Protein AF-A0A285RFL7-F1 (afdb_monomer_lite)

Secondary structure (DSSP, 8-state):
--HHHHHHHHHHHHHHHHHHHHHHHHHHHHHH--HHHHHHHHHHHHHHHHHHHHHHHHHHHHHHHHHHHHS--PEEE-SSEEEEEEEE--SSEEEEEEEE--STT-EEEEEEEEES-TTSEEEEEEEEE-SSEEEEEEEEEEEETTTEEEEEEEEEEEE-TT--EEEEEEEEE--TTTHHHHHHHHHHHHHHHH---TTTTTT----

Foldseek 3Di:
DDVLVVLLVVLVVQVVVLVVQLVVLVVVCVVPVDCVSVVVSVVSNPVSVVVSCVSNVVSVVVVVVVVVVPPFDKDWAFAFKDKDKDWAADPAAKDKDKFKFPPPCQKDWPDWDWDDDNRTIMTTTMIGGPAFDWIKMKMWMDHPPQLATAKIKIWTWGQDRSSIIIIGIDMDGADPVCNQVSLVVVLVCCCPVVVGDPVRSVSSDGD

pLDDT: mean 83.76, std 9.94, range [53.0, 93.62]

Radius of gyration: 28.67 Å; chains: 1; bounding box: 60×38×78 Å

Organism: NCBI:txid1123011

Sequence (207 aa):
MNPIGIIFTYSIFYFIPVLIITGILHFTWKFTKLKFFLWVKRIIFWPCFLIFLLGFGFSGFYIAKDIVTKIPYREHVSGDEITLSFKASMSGGQYYDYFISQDDLVLEEIEHFSFGLSLNEISGVKLRALKPGKAVVVLTYGCAGDGALSRVYIYDVNVDDSMDISYEKQLFDINWDDRKETVENIRQMLIDDYGCTPEEIEMIYTD

Structure (mmCIF, N/CA/C/O backbone):
data_AF-A0A285RFL7-F1
#
_entry.id   AF-A0A285RFL7-F1
#
loop_
_atom_site.group_PDB
_atom_site.id
_atom_site.type_symbol
_atom_site.label_atom_id
_atom_site.label_alt_id
_atom_site.label_comp_id
_atom_site.label_asym_id
_atom_site.label_entity_id
_atom_site.label_seq_id
_atom_site.pdbx_PDB_ins_code
_atom_site.Cartn_x
_atom_site.Cartn_y
_atom_site.Cartn_z
_atom_site.occupancy
_atom_site.B_iso_or_equiv
_atom_site.auth_seq_id
_atom_site.auth_comp_id
_atom_site.auth_asym_id
_atom_site.auth_atom_id
_atom_site.pdbx_PDB_model_num
ATOM 1 N N . MET A 1 1 ? 4.463 3.481 23.998 1.00 54.88 1 MET A N 1
ATOM 2 C CA . MET A 1 1 ? 3.114 3.124 24.498 1.00 54.88 1 MET A CA 1
ATOM 3 C C . MET A 1 1 ? 2.141 4.178 23.971 1.00 54.88 1 MET A C 1
ATOM 5 O O . MET A 1 1 ? 2.419 5.352 24.171 1.00 54.88 1 MET A O 1
ATOM 9 N N . ASN A 1 2 ? 1.107 3.803 23.205 1.00 73.44 2 ASN A N 1
ATOM 10 C CA . ASN A 1 2 ? 0.246 4.768 22.496 1.00 73.44 2 ASN A CA 1
ATOM 11 C C . ASN A 1 2 ? -0.548 5.632 23.508 1.00 73.44 2 ASN A C 1
ATOM 13 O O . ASN A 1 2 ? -1.336 5.066 24.273 1.00 73.44 2 ASN A O 1
ATOM 17 N N . PRO A 1 3 ? -0.371 6.970 23.532 1.00 79.00 3 PRO A N 1
ATOM 18 C CA . PRO A 1 3 ? -1.029 7.854 24.500 1.00 79.00 3 PRO A CA 1
ATOM 19 C C . PRO A 1 3 ? -2.563 7.777 24.442 1.00 79.00 3 PRO A C 1
ATOM 21 O O . PRO A 1 3 ? -3.225 7.920 25.468 1.00 79.00 3 PRO A O 1
ATOM 24 N N . ILE A 1 4 ? -3.139 7.460 23.280 1.00 81.06 4 ILE A N 1
ATOM 25 C CA . ILE A 1 4 ? -4.591 7.314 23.097 1.00 81.06 4 ILE A CA 1
ATOM 26 C C . ILE A 1 4 ? -5.100 6.026 23.758 1.00 81.06 4 ILE A C 1
ATOM 28 O O . ILE A 1 4 ? -6.119 6.044 24.448 1.00 81.06 4 ILE A O 1
ATOM 32 N N . GLY A 1 5 ? -4.358 4.922 23.624 1.00 78.19 5 GLY A N 1
ATOM 33 C CA . GLY A 1 5 ? -4.683 3.655 24.290 1.00 78.19 5 GLY A CA 1
ATOM 34 C C . GLY A 1 5 ? -4.598 3.749 25.817 1.00 78.19 5 GLY A C 1
ATOM 35 O O . GLY A 1 5 ? -5.385 3.130 26.534 1.00 78.19 5 GLY A O 1
ATOM 36 N N . ILE A 1 6 ? -3.694 4.589 26.326 1.00 84.00 6 ILE A N 1
ATOM 37 C CA . ILE A 1 6 ? -3.590 4.898 27.755 1.00 84.00 6 ILE A CA 1
ATOM 38 C C . ILE A 1 6 ? -4.851 5.635 28.239 1.00 84.00 6 ILE A C 1
ATOM 40 O O . ILE A 1 6 ? -5.466 5.212 29.217 1.00 84.00 6 ILE A O 1
ATOM 44 N N . ILE A 1 7 ? -5.286 6.683 27.529 1.00 83.31 7 ILE A N 1
ATOM 45 C CA . ILE A 1 7 ? -6.508 7.445 27.854 1.00 83.31 7 ILE A CA 1
ATOM 46 C C . ILE A 1 7 ? -7.755 6.549 27.811 1.00 83.31 7 ILE A C 1
ATOM 48 O O . ILE A 1 7 ? -8.597 6.622 28.710 1.00 83.31 7 ILE A O 1
ATOM 52 N N . PHE A 1 8 ? -7.855 5.670 26.810 1.00 84.81 8 PHE A N 1
ATOM 53 C CA . PHE A 1 8 ? -8.940 4.692 26.692 1.00 84.81 8 PHE A CA 1
ATOM 54 C C . PHE A 1 8 ? -9.012 3.783 27.928 1.00 84.81 8 PHE A C 1
ATOM 56 O O . PHE A 1 8 ? -10.057 3.651 28.566 1.00 84.81 8 PHE A O 1
ATOM 63 N N . THR A 1 9 ? -7.868 3.227 28.325 1.00 85.19 9 THR A N 1
ATOM 64 C CA . THR A 1 9 ? -7.759 2.313 29.468 1.00 85.19 9 THR A CA 1
ATOM 65 C C . THR A 1 9 ? -8.098 3.016 30.787 1.00 85.19 9 THR A C 1
ATOM 67 O O . THR A 1 9 ? -8.904 2.513 31.570 1.00 85.19 9 THR A O 1
ATOM 70 N N . TYR A 1 10 ? -7.565 4.222 31.015 1.00 86.25 10 TYR A N 1
ATOM 71 C CA . TYR A 1 10 ? -7.889 5.023 32.201 1.00 86.25 10 TYR A CA 1
ATOM 72 C C . TYR A 1 10 ? -9.369 5.399 32.281 1.00 86.25 10 TYR A C 1
ATOM 74 O O . TYR A 1 10 ? -9.931 5.403 33.374 1.00 86.25 10 TYR A O 1
ATOM 82 N N . SER A 1 11 ? -10.019 5.659 31.144 1.00 86.06 11 SER A N 1
ATOM 83 C CA . SER A 1 11 ? -11.454 5.964 31.105 1.00 86.06 11 SER A CA 1
ATOM 84 C C . SER A 1 11 ? -12.294 4.781 31.602 1.00 86.06 11 SER A C 1
ATOM 86 O O . SER A 1 11 ? -13.232 4.974 32.377 1.00 86.06 11 SER A O 1
ATOM 88 N N . ILE A 1 12 ? -11.923 3.547 31.238 1.00 86.69 12 ILE A N 1
ATOM 89 C CA . ILE A 1 12 ? -12.572 2.320 31.731 1.00 86.69 12 ILE A CA 1
ATOM 90 C C . ILE A 1 12 ? -12.352 2.162 33.240 1.00 86.69 12 ILE A C 1
ATOM 92 O O . ILE A 1 12 ? -13.316 2.000 33.993 1.00 86.69 12 ILE A O 1
ATOM 96 N N . PHE A 1 13 ? -11.100 2.256 33.700 1.00 90.19 13 PHE A N 1
ATOM 97 C CA . PHE A 1 13 ? -10.770 2.104 35.121 1.00 90.19 13 PHE A CA 1
ATOM 98 C C . PHE A 1 13 ? -11.395 3.185 36.004 1.00 90.19 13 PHE A C 1
ATOM 100 O O . PHE A 1 13 ? -11.742 2.900 37.145 1.00 90.19 13 PHE A O 1
ATOM 107 N N . TYR A 1 14 ? -11.587 4.398 35.488 1.00 88.75 14 TYR A N 1
ATOM 108 C CA . TYR A 1 14 ? -12.298 5.470 36.180 1.00 88.75 14 TYR A CA 1
ATOM 109 C C . TYR A 1 14 ? -13.796 5.174 36.334 1.00 88.75 14 TYR A C 1
ATOM 111 O O . TYR A 1 14 ? -14.386 5.454 37.380 1.00 88.75 14 TYR A O 1
ATOM 119 N N . PHE A 1 15 ? -14.429 4.597 35.310 1.00 90.69 15 PHE A N 1
ATOM 120 C CA . PHE A 1 15 ? -15.879 4.412 35.300 1.00 90.69 15 PHE A CA 1
ATOM 121 C C . PHE A 1 15 ? -16.346 3.188 36.105 1.00 90.69 15 PHE A C 1
ATOM 123 O O . PHE A 1 15 ? -17.445 3.196 36.665 1.00 90.69 15 PHE A O 1
ATOM 130 N N . ILE A 1 16 ? -15.503 2.160 36.251 1.00 91.81 16 ILE A N 1
ATOM 131 C CA . ILE A 1 16 ? -15.812 0.958 37.047 1.00 91.81 16 ILE A CA 1
ATOM 132 C C . ILE A 1 16 ? -16.163 1.296 38.518 1.00 91.81 16 ILE A C 1
ATOM 134 O O . ILE A 1 16 ? -17.241 0.897 38.968 1.00 91.81 16 ILE A O 1
ATOM 138 N N . PRO A 1 17 ? -15.352 2.061 39.279 1.00 92.38 17 PRO A N 1
ATOM 139 C CA . PRO A 1 17 ? -15.704 2.492 40.634 1.00 92.38 17 PRO A CA 1
ATOM 140 C C . PRO A 1 17 ? -17.028 3.258 40.707 1.00 92.38 17 PRO A C 1
ATOM 142 O O . PRO A 1 17 ? -17.804 3.063 41.643 1.00 92.38 17 PRO A O 1
ATOM 145 N N . VAL A 1 18 ? -17.328 4.093 39.706 1.00 91.25 18 VAL A N 1
ATOM 146 C CA . VAL A 1 18 ? -18.589 4.848 39.633 1.00 91.25 18 VAL A CA 1
ATOM 147 C C . VAL A 1 18 ? -19.780 3.898 39.498 1.00 91.25 18 VAL A C 1
ATOM 149 O O . VAL A 1 18 ? -20.790 4.075 40.188 1.00 91.25 18 VAL A O 1
ATOM 152 N N . LEU A 1 19 ? -19.670 2.853 38.672 1.00 92.12 19 LEU A N 1
ATOM 153 C CA . LEU A 1 19 ? -20.692 1.807 38.548 1.00 92.12 19 LEU A CA 1
ATOM 154 C C . LEU A 1 19 ? -20.892 1.043 39.864 1.00 92.12 19 LEU A C 1
ATOM 156 O O . LEU A 1 19 ? -22.031 0.817 40.275 1.00 92.12 19 LEU A O 1
ATOM 160 N N . ILE A 1 20 ? -19.807 0.709 40.566 1.00 93.62 20 ILE A N 1
ATOM 161 C CA . ILE A 1 20 ? -19.868 0.023 41.866 1.00 93.62 20 ILE A CA 1
ATOM 162 C C . ILE A 1 20 ? -20.584 0.900 42.905 1.00 93.62 20 ILE A C 1
ATOM 164 O O . ILE A 1 20 ? -21.552 0.458 43.526 1.00 93.62 20 ILE A O 1
ATOM 168 N N . ILE A 1 21 ? -20.174 2.164 43.055 1.00 92.81 21 ILE A N 1
ATOM 169 C CA . ILE A 1 21 ? -20.771 3.110 44.013 1.00 92.81 21 ILE A CA 1
ATOM 170 C C . ILE A 1 21 ? -22.255 3.332 43.704 1.00 92.81 21 ILE A C 1
ATOM 172 O O . ILE A 1 21 ? -23.102 3.291 44.598 1.00 92.81 21 ILE A O 1
ATOM 176 N N . THR A 1 22 ? -22.603 3.535 42.433 1.00 91.44 22 THR A N 1
ATOM 177 C CA . THR A 1 22 ? -23.998 3.752 42.024 1.00 91.44 22 THR A CA 1
ATOM 178 C C . THR A 1 22 ? -24.861 2.499 42.181 1.00 91.44 22 THR A C 1
ATOM 180 O O . THR A 1 22 ? -26.056 2.626 42.477 1.00 91.44 22 THR A O 1
ATOM 183 N N . GLY A 1 23 ? -24.273 1.306 42.058 1.00 90.81 23 GLY A N 1
ATOM 184 C CA . GLY A 1 23 ? -24.890 0.025 42.400 1.00 90.81 23 GLY A CA 1
ATOM 185 C C . GLY A 1 23 ? -25.194 -0.096 43.894 1.00 90.81 23 GLY A C 1
ATOM 186 O O . GLY A 1 23 ? -26.338 -0.374 44.259 1.00 90.81 23 GLY A O 1
ATOM 187 N N . ILE A 1 24 ? -24.219 0.210 44.757 1.00 93.25 24 ILE A N 1
ATOM 188 C CA . ILE A 1 24 ? -24.389 0.212 46.221 1.00 93.25 24 ILE A CA 1
ATOM 189 C C . ILE A 1 24 ? -25.480 1.207 46.635 1.00 93.25 24 ILE A C 1
ATOM 191 O O . ILE A 1 24 ? -26.403 0.842 47.356 1.00 93.25 24 ILE A O 1
ATOM 195 N N . LEU A 1 25 ? -25.446 2.443 46.127 1.00 91.19 25 LEU A N 1
ATOM 196 C CA . LEU A 1 25 ? -26.465 3.459 46.425 1.00 91.19 25 LEU A CA 1
ATOM 197 C C . LEU A 1 25 ? -27.871 3.013 46.005 1.00 91.19 25 LEU A C 1
ATOM 199 O O . LEU A 1 25 ? -28.850 3.263 46.712 1.00 91.19 25 LEU A O 1
ATOM 203 N N . HIS A 1 26 ? -27.984 2.337 44.860 1.00 90.62 26 HIS A N 1
ATOM 204 C CA . HIS A 1 26 ? -29.257 1.800 44.395 1.00 90.62 26 HIS A CA 1
ATOM 205 C C . HIS A 1 26 ? -29.767 0.665 45.287 1.00 90.62 26 HIS A C 1
ATOM 207 O O . HIS A 1 26 ? -30.954 0.631 45.616 1.00 90.62 26 HIS A O 1
ATOM 213 N N . PHE A 1 27 ? -28.875 -0.233 45.703 1.00 92.00 27 PHE A N 1
ATOM 214 C CA . PHE A 1 27 ? -29.186 -1.297 46.647 1.00 92.00 27 PHE A CA 1
ATOM 215 C C . PHE A 1 27 ? -29.670 -0.710 47.977 1.00 92.00 27 PHE A C 1
ATOM 217 O O . PHE A 1 27 ? -30.787 -0.999 48.395 1.00 92.00 27 PHE A O 1
ATOM 224 N N . THR A 1 28 ? -28.920 0.210 48.585 1.00 90.50 28 THR A N 1
ATOM 225 C CA . THR A 1 28 ? -29.290 0.853 49.858 1.00 90.50 28 THR A CA 1
ATOM 226 C C . THR A 1 28 ? -30.630 1.582 49.773 1.00 90.50 28 THR A C 1
ATOM 228 O O . THR A 1 28 ? -31.440 1.496 50.699 1.00 90.50 28 THR A O 1
ATOM 231 N N . TRP A 1 29 ? -30.926 2.246 48.651 1.00 92.62 29 TRP A N 1
ATOM 232 C CA . TRP A 1 29 ? -32.251 2.823 48.416 1.00 92.62 29 TRP A CA 1
ATOM 233 C C . TRP A 1 29 ? -33.359 1.762 48.427 1.00 92.62 29 TRP A C 1
ATOM 235 O O . TRP A 1 29 ? -34.398 1.979 49.048 1.00 92.62 29 TRP A O 1
ATOM 245 N N . LYS A 1 30 ? -33.151 0.613 47.774 1.00 90.44 30 LYS A N 1
ATOM 246 C CA . LYS A 1 30 ? -34.149 -0.465 47.702 1.00 90.44 30 LYS A CA 1
ATOM 247 C C . LYS A 1 30 ? -34.525 -0.997 49.091 1.00 90.44 30 LYS A C 1
ATOM 249 O O . LYS A 1 30 ? -35.693 -1.300 49.316 1.00 90.44 30 LYS A O 1
ATOM 254 N N . PHE A 1 31 ? -33.565 -1.056 50.018 1.00 91.25 31 PHE A N 1
ATOM 255 C CA . PHE A 1 31 ? -33.795 -1.486 51.403 1.00 91.25 31 PHE A CA 1
ATOM 256 C C . PHE A 1 31 ? -34.417 -0.394 52.275 1.00 91.25 31 PHE A C 1
ATOM 258 O O . PHE A 1 31 ? -35.367 -0.650 53.008 1.00 91.25 31 PHE A O 1
ATOM 265 N N . THR A 1 32 ? -33.899 0.829 52.197 1.00 90.69 32 THR A N 1
ATOM 266 C CA . THR A 1 32 ? -34.287 1.915 53.115 1.00 90.69 32 THR A CA 1
ATOM 267 C C . THR A 1 32 ? -35.478 2.742 52.630 1.00 90.69 32 THR A C 1
ATOM 269 O O . THR A 1 32 ? -36.078 3.475 53.410 1.00 90.69 32 THR A O 1
ATOM 272 N N . LYS A 1 33 ? -35.800 2.683 51.331 1.00 90.31 33 LYS A N 1
ATOM 273 C CA . LYS A 1 33 ? -36.754 3.551 50.613 1.00 90.31 33 LYS A CA 1
ATOM 274 C C . LYS A 1 33 ? -36.482 5.062 50.736 1.00 90.31 33 LYS A C 1
ATOM 276 O O . LYS A 1 33 ? -37.295 5.873 50.290 1.00 90.31 33 LYS A O 1
ATOM 281 N N . LEU A 1 34 ? -35.319 5.466 51.252 1.00 90.69 34 LEU A N 1
ATOM 282 C CA . LEU A 1 34 ? -34.923 6.867 51.411 1.00 90.69 34 LEU A CA 1
ATOM 283 C C . LEU A 1 34 ? -34.558 7.498 50.060 1.00 90.69 34 LEU A C 1
ATOM 285 O O . LEU A 1 34 ? -33.517 7.192 49.478 1.00 90.69 34 LEU A O 1
ATOM 289 N N . LYS A 1 35 ? -35.383 8.437 49.574 1.00 89.88 35 LYS A N 1
ATOM 290 C CA . LYS A 1 35 ? -35.183 9.136 48.282 1.00 89.88 35 LYS A CA 1
ATOM 291 C C . LYS A 1 35 ? -33.829 9.854 48.157 1.00 89.88 35 LYS A C 1
ATOM 293 O O . LYS A 1 35 ? -33.367 10.066 47.039 1.00 89.88 35 LYS A O 1
ATOM 298 N N . PHE A 1 36 ? -33.182 10.173 49.278 1.00 91.38 36 PHE A N 1
ATOM 299 C CA . PHE A 1 36 ? -31.834 10.743 49.327 1.00 91.38 36 PHE A CA 1
ATOM 300 C C . PHE A 1 36 ? -30.815 9.926 48.512 1.00 91.38 36 PHE A C 1
ATOM 302 O O . PHE A 1 36 ? -30.110 10.484 47.676 1.00 91.38 36 PHE A O 1
ATOM 309 N N . PHE A 1 37 ? -30.795 8.597 48.657 1.00 88.31 37 PHE A N 1
ATOM 310 C CA . PHE A 1 37 ? -29.834 7.736 47.952 1.00 88.31 37 PHE A CA 1
ATOM 311 C C . PHE A 1 37 ? -30.030 7.728 46.427 1.00 88.31 37 PHE A C 1
ATOM 313 O O . PHE A 1 37 ? -29.061 7.653 45.672 1.00 88.31 37 PHE A O 1
ATOM 320 N N . LEU A 1 38 ? -31.274 7.864 45.958 1.00 87.38 38 LEU A N 1
ATOM 321 C CA . LEU A 1 38 ? -31.600 8.020 44.535 1.00 87.38 38 LEU A CA 1
ATOM 322 C C . LEU A 1 38 ? -31.067 9.338 43.964 1.00 87.38 38 LEU A C 1
ATOM 324 O O . LEU A 1 38 ? -30.583 9.376 42.832 1.00 87.38 38 LEU A O 1
ATOM 328 N N . TRP A 1 39 ? -31.170 10.413 44.745 1.00 92.12 39 TRP A N 1
ATOM 329 C CA . TRP A 1 39 ? -30.683 11.734 44.362 1.00 92.12 39 TRP A CA 1
ATOM 330 C C . TRP A 1 39 ? -29.153 11.759 44.283 1.00 92.12 39 TRP A C 1
ATOM 332 O O . TRP A 1 39 ? -28.605 12.140 43.249 1.00 92.12 39 TRP A O 1
ATOM 342 N N . VAL A 1 40 ? -28.470 11.226 45.303 1.00 88.44 40 VAL A N 1
ATOM 343 C CA . VAL A 1 40 ? -27.003 11.086 45.316 1.00 88.44 40 VAL A CA 1
ATOM 344 C C . VAL A 1 40 ? -26.522 10.224 44.145 1.00 88.44 40 VAL A C 1
ATOM 346 O O . VAL A 1 40 ? -25.601 10.616 43.431 1.00 88.44 40 VAL A O 1
ATOM 349 N N . LYS A 1 41 ? -27.196 9.096 43.866 1.00 90.38 41 LYS A N 1
ATOM 350 C CA . LYS A 1 41 ? -26.893 8.251 42.699 1.00 90.38 41 LYS A CA 1
ATOM 351 C C . LYS A 1 41 ? -26.934 9.052 41.395 1.00 90.38 41 LYS A C 1
ATOM 353 O O . LYS A 1 41 ? -26.040 8.897 40.571 1.00 90.38 41 LYS A O 1
ATOM 358 N N . ARG A 1 42 ? -27.961 9.885 41.190 1.00 88.94 42 ARG A N 1
ATOM 359 C CA . ARG A 1 42 ? -28.110 10.683 39.960 1.00 88.94 42 ARG A CA 1
ATOM 360 C C . ARG A 1 42 ? -27.009 11.729 39.804 1.00 88.94 42 ARG A C 1
ATOM 362 O O . ARG A 1 42 ? -26.509 11.880 38.695 1.00 88.94 42 ARG A O 1
ATOM 369 N N . ILE A 1 43 ? -26.634 12.411 40.886 1.00 91.12 43 ILE A N 1
ATOM 370 C CA . ILE A 1 43 ? -25.594 13.452 40.860 1.00 91.12 43 ILE A CA 1
ATOM 371 C C . ILE A 1 43 ? -24.216 12.872 40.571 1.00 91.12 43 ILE A C 1
ATOM 373 O O . ILE A 1 43 ? -23.430 13.511 39.889 1.00 91.12 43 ILE A O 1
ATOM 377 N N . ILE A 1 44 ? -23.928 11.667 41.056 1.00 88.12 44 ILE A N 1
ATOM 378 C CA . ILE A 1 44 ? -22.638 11.020 40.804 1.00 88.12 44 ILE A CA 1
ATOM 379 C C . ILE A 1 44 ? -22.623 10.383 39.409 1.00 88.12 44 ILE A C 1
ATOM 381 O O . ILE A 1 44 ? -21.671 10.558 38.657 1.00 88.12 44 ILE A O 1
ATOM 385 N N . PHE A 1 45 ? -23.683 9.661 39.034 1.00 91.81 45 PHE A N 1
ATOM 386 C CA . PHE A 1 45 ? -23.690 8.874 37.800 1.00 91.81 45 PHE A CA 1
ATOM 387 C C . PHE A 1 45 ? -23.621 9.734 36.536 1.00 91.81 45 PHE A C 1
ATOM 389 O O . PHE A 1 45 ? -22.782 9.481 35.680 1.00 91.81 45 PHE A O 1
ATOM 396 N N . TRP A 1 46 ? -24.501 10.731 36.396 1.00 91.31 46 TRP A N 1
ATOM 397 C CA . TRP A 1 46 ? -24.662 11.443 35.123 1.00 91.31 46 TRP A CA 1
ATOM 398 C C . TRP A 1 46 ? -23.424 12.242 34.691 1.00 91.31 46 TRP A C 1
ATOM 400 O O . TRP A 1 46 ? -23.023 12.092 33.538 1.00 91.31 46 TRP A O 1
ATOM 410 N N . PRO A 1 47 ? -22.771 13.029 35.567 1.00 89.94 47 PRO A N 1
ATOM 411 C CA . PRO A 1 47 ? -21.546 13.739 35.205 1.00 89.94 47 PRO A CA 1
ATOM 412 C C . PRO A 1 47 ? -20.402 12.782 34.861 1.00 89.94 47 PRO A C 1
ATOM 414 O O . PRO A 1 47 ? -19.739 12.957 33.842 1.00 89.94 47 PRO A O 1
ATOM 417 N N . CYS A 1 48 ? -20.206 11.728 35.662 1.00 90.38 48 CYS A N 1
ATOM 418 C CA . CYS A 1 48 ? -19.167 10.731 35.411 1.00 90.38 48 CYS A CA 1
ATOM 419 C C . CYS A 1 48 ? -19.414 9.944 34.119 1.00 90.38 48 CYS A C 1
ATOM 421 O O . CYS A 1 48 ? -18.468 9.659 33.390 1.00 90.38 48 CYS A O 1
ATOM 423 N N . PHE A 1 49 ? -20.672 9.618 33.813 1.00 89.81 49 PHE A N 1
ATOM 424 C CA . PHE A 1 49 ? -21.048 8.953 32.568 1.00 89.81 49 PHE A CA 1
ATOM 425 C C . PHE A 1 49 ? -20.781 9.843 31.357 1.00 89.81 49 PHE A C 1
ATOM 427 O O . PHE A 1 49 ? -20.255 9.364 30.360 1.00 89.81 49 PHE A O 1
ATOM 434 N N . LEU A 1 50 ? -21.074 11.141 31.451 1.00 91.38 50 LEU A N 1
ATOM 435 C CA . LEU A 1 50 ? -20.843 12.084 30.358 1.00 91.38 50 LEU A CA 1
ATOM 436 C C . LEU A 1 50 ? -19.342 12.279 30.082 1.00 91.38 50 LEU A C 1
ATOM 438 O O . LEU A 1 50 ? -18.925 12.258 28.927 1.00 91.38 50 LEU A O 1
ATOM 442 N N . ILE A 1 51 ? -18.522 12.376 31.134 1.00 88.69 51 ILE A N 1
ATOM 443 C CA . ILE A 1 51 ? -17.054 12.416 31.018 1.00 88.69 51 ILE A CA 1
ATOM 444 C C . ILE A 1 51 ? -16.518 11.114 30.410 1.00 88.69 51 ILE A C 1
ATOM 446 O O . ILE A 1 51 ? -15.680 11.159 29.510 1.00 88.69 51 ILE A O 1
ATOM 450 N N . PHE A 1 52 ? -17.026 9.960 30.856 1.00 90.25 52 PHE A N 1
ATOM 451 C CA . PHE A 1 52 ? -16.663 8.663 30.286 1.00 90.25 52 PHE A CA 1
ATOM 452 C C . PHE A 1 52 ? -16.992 8.598 28.794 1.00 90.25 52 PHE A C 1
ATOM 454 O O . PHE A 1 52 ? -16.145 8.192 28.010 1.00 90.25 52 PHE A O 1
ATOM 461 N N . LEU A 1 53 ? -18.180 9.046 28.387 1.00 89.75 53 LEU A N 1
ATOM 462 C CA . LEU A 1 53 ? -18.621 8.998 26.993 1.00 89.75 53 LEU A CA 1
ATOM 463 C C . LEU A 1 53 ? -17.744 9.872 26.087 1.00 89.75 53 LEU A C 1
ATOM 465 O O . LEU A 1 53 ? -17.387 9.446 24.992 1.00 89.75 53 LEU A O 1
ATOM 469 N N . LEU A 1 54 ? -17.333 11.049 26.569 1.00 88.06 54 LEU A N 1
ATOM 470 C CA . LEU A 1 54 ? -16.396 11.921 25.860 1.00 88.06 54 LEU A CA 1
ATOM 471 C C . LEU A 1 54 ? -15.005 11.284 25.741 1.00 88.06 54 LEU A C 1
ATOM 473 O O . LEU A 1 54 ? -14.472 11.199 24.639 1.00 88.06 54 LEU A O 1
ATOM 477 N N . GLY A 1 55 ? -14.428 10.801 26.845 1.00 85.44 55 GLY A N 1
ATOM 478 C CA . GLY A 1 55 ? -13.085 10.212 26.850 1.00 85.44 55 GLY A CA 1
ATOM 479 C C . GLY A 1 55 ? -13.005 8.897 26.073 1.00 85.44 55 GLY A C 1
ATOM 480 O O . GLY A 1 55 ? -12.131 8.727 25.221 1.00 85.44 55 GLY A O 1
ATOM 481 N N . PHE A 1 56 ? -13.945 7.986 26.319 1.00 87.06 56 PHE A N 1
ATOM 482 C CA . PHE A 1 56 ? -14.040 6.682 25.665 1.00 87.06 56 PHE A CA 1
ATOM 483 C C . PHE A 1 56 ? -14.426 6.809 24.190 1.00 87.06 56 PHE A C 1
ATOM 485 O O . PHE A 1 56 ? -13.808 6.175 23.341 1.00 87.06 56 PHE A O 1
ATOM 492 N N . GLY A 1 57 ? -15.407 7.657 23.865 1.00 81.88 57 GLY A N 1
ATOM 493 C CA . GLY A 1 57 ? -15.838 7.884 22.485 1.00 81.88 57 GLY A CA 1
ATOM 494 C C . GLY A 1 57 ? -14.743 8.526 21.636 1.00 81.88 57 GLY A C 1
ATOM 495 O O . GLY A 1 57 ? -14.460 8.050 20.538 1.00 81.88 57 GLY A O 1
ATOM 496 N N . PHE A 1 58 ? -14.070 9.552 22.166 1.00 85.38 58 PHE A N 1
ATOM 497 C CA . PHE A 1 58 ? -12.952 1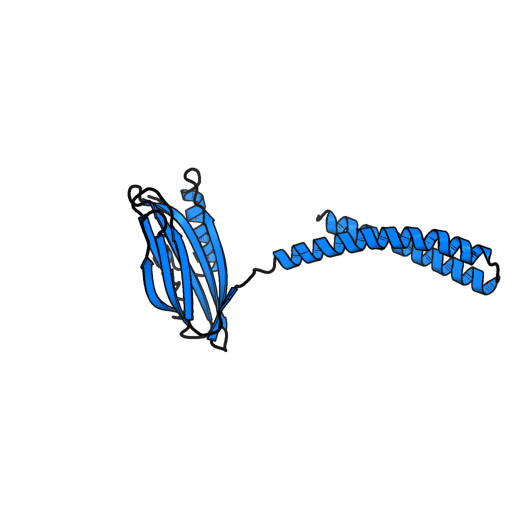0.201 21.482 1.00 85.38 58 PHE A CA 1
ATOM 498 C C . PHE A 1 58 ? -11.791 9.227 21.263 1.00 85.38 58 PHE A C 1
ATOM 500 O O . PHE A 1 58 ? -11.333 9.050 20.139 1.00 85.38 58 PHE A O 1
ATOM 507 N N . SER A 1 59 ? -11.336 8.537 22.310 1.00 85.81 59 SER A N 1
ATOM 508 C CA . SER A 1 59 ? -10.217 7.594 22.178 1.00 85.81 59 SER A CA 1
ATOM 509 C C . SER A 1 59 ? -10.552 6.391 21.288 1.00 85.81 59 SER A C 1
ATOM 511 O O . SER A 1 59 ? -9.728 6.011 20.458 1.00 85.81 59 SER A O 1
ATOM 513 N N . GLY A 1 60 ? -11.772 5.852 21.373 1.00 82.00 60 GLY A N 1
ATOM 514 C CA . GLY A 1 60 ? -12.254 4.791 20.488 1.00 82.00 60 GLY A CA 1
ATOM 515 C C . GLY A 1 60 ? -12.278 5.208 19.015 1.00 82.00 60 GLY A C 1
ATOM 516 O O . GLY A 1 60 ? -11.814 4.450 18.167 1.00 82.00 60 GLY A O 1
ATOM 517 N N . PHE A 1 61 ? -12.732 6.430 18.708 1.00 84.88 61 PHE A N 1
ATOM 518 C CA . PHE A 1 61 ? -12.715 6.968 17.343 1.00 84.88 61 PHE A CA 1
ATOM 519 C C . PHE A 1 61 ? -11.296 7.046 16.770 1.00 84.88 61 PHE A C 1
ATOM 521 O O . PHE A 1 61 ? -11.067 6.623 15.640 1.00 84.88 61 PHE A O 1
ATOM 528 N N . TYR A 1 62 ? -10.328 7.546 17.542 1.00 81.25 62 TYR A N 1
ATOM 529 C CA . TYR A 1 62 ? -8.950 7.659 17.062 1.00 81.25 62 TYR A CA 1
ATOM 530 C C . TYR A 1 62 ? -8.252 6.305 16.913 1.00 81.25 62 TYR A C 1
ATOM 532 O O . TYR A 1 62 ? -7.482 6.139 15.973 1.00 81.25 62 TYR A O 1
ATOM 540 N N . ILE A 1 63 ? -8.531 5.337 17.791 1.00 81.19 63 ILE A N 1
ATOM 541 C CA . ILE A 1 63 ? -8.019 3.966 17.639 1.00 81.19 63 ILE A CA 1
ATOM 542 C C . ILE A 1 63 ? -8.609 3.325 16.378 1.00 81.19 63 ILE A C 1
ATOM 544 O O . ILE A 1 63 ? -7.868 2.760 15.581 1.00 81.19 63 ILE A O 1
ATOM 548 N N . ALA A 1 64 ? -9.920 3.454 16.161 1.00 78.31 64 ALA A N 1
ATOM 549 C CA . ALA A 1 64 ? -10.569 2.943 14.957 1.00 78.31 64 ALA A CA 1
ATOM 550 C C . ALA A 1 64 ? -10.019 3.614 13.692 1.00 78.31 64 ALA A C 1
ATOM 552 O O . ALA A 1 64 ? -9.715 2.927 12.724 1.00 78.31 64 ALA A O 1
ATOM 553 N N . LYS A 1 65 ? -9.825 4.938 13.716 1.00 77.19 65 LYS A N 1
ATOM 554 C CA . LYS A 1 65 ? -9.201 5.677 12.617 1.00 77.19 65 LYS A CA 1
ATOM 555 C C . LYS A 1 65 ? -7.792 5.164 12.328 1.00 77.19 65 LYS A C 1
ATOM 557 O O . LYS A 1 65 ? -7.513 4.894 11.172 1.00 77.19 65 LYS A O 1
ATOM 562 N N . ASP A 1 66 ? -6.946 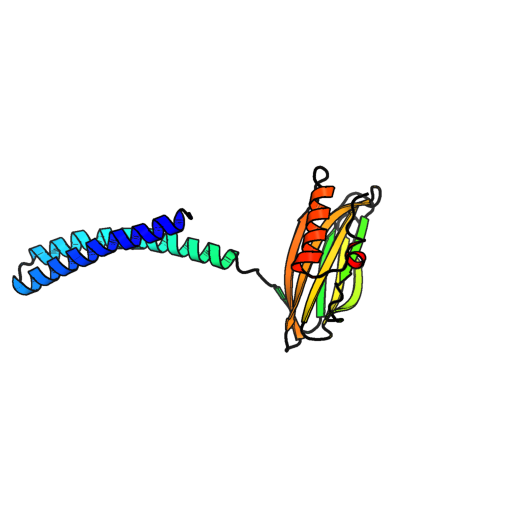5.010 13.348 1.00 74.19 66 ASP A N 1
ATOM 563 C CA . ASP A 1 66 ? -5.569 4.513 13.200 1.00 74.19 66 ASP A CA 1
ATOM 564 C C . ASP A 1 66 ? -5.530 3.099 12.600 1.00 74.19 66 ASP A C 1
ATOM 566 O O . ASP A 1 66 ? -4.700 2.816 11.740 1.00 74.19 66 ASP A O 1
ATOM 570 N N . ILE A 1 67 ? -6.462 2.226 13.000 1.00 73.75 67 ILE A N 1
ATOM 571 C CA . ILE A 1 67 ? -6.615 0.884 12.418 1.00 73.75 67 ILE A CA 1
ATOM 572 C C . ILE A 1 67 ? -7.050 0.980 10.954 1.00 73.75 67 ILE A C 1
ATOM 574 O O . ILE A 1 67 ? -6.434 0.356 10.100 1.00 73.75 67 ILE A O 1
ATOM 578 N N . VAL A 1 68 ? -8.079 1.775 10.650 1.00 65.25 68 VAL A N 1
ATOM 579 C CA . VAL A 1 68 ? -8.608 1.918 9.285 1.00 65.25 68 VAL A CA 1
ATOM 580 C C . VAL A 1 68 ? -7.572 2.527 8.343 1.00 65.25 68 VAL A C 1
ATOM 582 O O . VAL A 1 68 ? -7.443 2.062 7.221 1.00 65.25 68 VAL A O 1
ATOM 585 N N . THR A 1 69 ? -6.781 3.505 8.790 1.00 60.09 69 THR A N 1
ATOM 586 C CA . THR A 1 69 ? -5.705 4.096 7.974 1.00 60.09 69 THR A CA 1
ATOM 587 C C . THR A 1 69 ? -4.523 3.160 7.744 1.00 60.09 69 THR A C 1
ATOM 589 O O . THR A 1 69 ? -3.712 3.431 6.868 1.00 60.09 69 THR A O 1
ATOM 592 N N . LYS A 1 70 ? -4.400 2.086 8.531 1.00 61.66 70 LYS A N 1
ATOM 593 C CA . LYS A 1 70 ? -3.390 1.038 8.336 1.00 61.66 70 LYS A CA 1
ATOM 594 C C . LYS A 1 70 ? -3.870 -0.090 7.432 1.00 61.66 70 LYS A C 1
ATOM 596 O O . LYS A 1 70 ? -3.058 -0.930 7.066 1.00 61.66 70 LYS A O 1
ATOM 601 N N . ILE A 1 71 ? -5.163 -0.143 7.106 1.00 59.00 71 ILE A N 1
ATOM 602 C CA . ILE A 1 71 ? -5.653 -1.052 6.075 1.00 59.00 71 ILE A CA 1
ATOM 603 C C . ILE A 1 71 ? -5.261 -0.411 4.741 1.00 59.00 71 ILE A C 1
ATOM 605 O O . ILE A 1 71 ? -5.762 0.679 4.447 1.00 59.00 71 ILE A O 1
ATOM 609 N N . PRO A 1 72 ? -4.364 -1.031 3.957 1.00 59.91 72 PRO A N 1
ATOM 610 C CA . PRO A 1 72 ? -3.989 -0.489 2.665 1.00 59.91 72 PRO A CA 1
ATOM 611 C C . PRO A 1 72 ? -5.235 -0.380 1.791 1.00 59.91 72 PRO A C 1
ATOM 613 O O . PRO A 1 72 ? -5.969 -1.354 1.594 1.00 59.91 72 PRO A O 1
ATOM 616 N N . TYR A 1 73 ? -5.518 0.830 1.315 1.00 66.56 73 TYR A N 1
ATOM 617 C CA . TYR A 1 73 ? -6.606 1.043 0.375 1.00 66.56 73 TYR A CA 1
ATOM 618 C C . TYR A 1 73 ? -6.196 0.428 -0.961 1.00 66.56 73 TYR A C 1
ATOM 620 O O . TYR A 1 73 ? -5.293 0.937 -1.625 1.00 66.56 73 TYR A O 1
ATOM 628 N N . ARG A 1 74 ? -6.861 -0.666 -1.342 1.00 78.19 74 ARG A N 1
ATOM 629 C CA . ARG A 1 74 ? -6.744 -1.231 -2.685 1.00 78.19 74 ARG A CA 1
ATOM 630 C C . ARG A 1 74 ? -7.844 -0.662 -3.563 1.00 78.19 74 ARG A C 1
ATOM 632 O O . ARG A 1 74 ? -9.027 -0.777 -3.241 1.00 78.19 74 ARG A O 1
ATOM 639 N N . GLU A 1 75 ? -7.449 -0.037 -4.660 1.00 83.12 75 GLU A N 1
ATOM 640 C CA . GLU A 1 75 ? -8.377 0.385 -5.695 1.00 83.12 75 GLU A CA 1
ATOM 641 C C . GLU A 1 75 ? -8.854 -0.855 -6.448 1.00 83.12 75 GLU A C 1
ATOM 643 O O . GLU A 1 75 ? -8.046 -1.699 -6.828 1.00 83.12 75 GLU A O 1
ATOM 648 N N . HIS A 1 76 ? -10.170 -0.994 -6.599 1.00 87.12 76 HIS A N 1
ATOM 649 C CA . HIS A 1 76 ? -10.789 -2.133 -7.264 1.00 87.12 76 HIS A CA 1
ATOM 650 C C . HIS A 1 76 ? -11.237 -1.733 -8.666 1.00 87.12 76 HIS 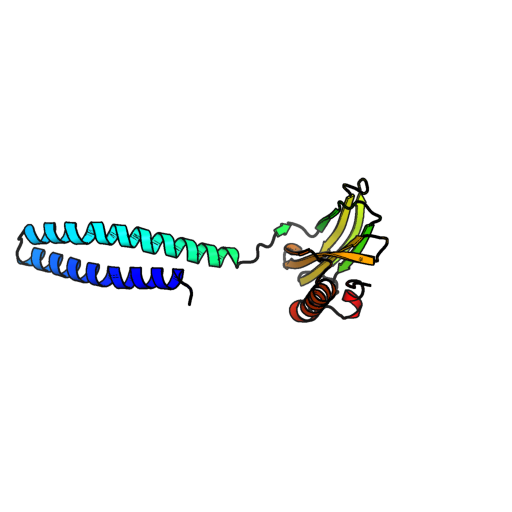A C 1
ATOM 652 O O . HIS A 1 76 ? -11.945 -0.738 -8.846 1.00 87.12 76 HIS A O 1
ATOM 658 N N . VAL A 1 77 ? -10.834 -2.535 -9.641 1.00 85.12 77 VAL A N 1
ATOM 659 C CA . VAL A 1 77 ? -11.179 -2.416 -11.050 1.00 85.12 77 VAL A CA 1
ATOM 660 C C . VAL A 1 77 ? -11.922 -3.690 -11.421 1.00 85.12 77 VAL A C 1
ATOM 662 O O . VAL A 1 77 ? -11.364 -4.781 -11.353 1.00 85.12 77 VAL A O 1
ATOM 665 N N . SER A 1 78 ? -13.199 -3.545 -11.770 1.00 78.69 78 SER A N 1
ATOM 666 C CA . SER A 1 78 ? -13.988 -4.685 -12.230 1.00 78.69 78 SER A CA 1
ATOM 667 C C . SER A 1 78 ? -13.585 -5.051 -13.655 1.00 78.69 78 SER A C 1
ATOM 669 O O . SER A 1 78 ? -13.489 -4.171 -14.517 1.00 78.69 78 SER A O 1
ATOM 671 N N . GLY A 1 79 ? -13.401 -6.345 -13.893 1.00 86.31 79 GLY A N 1
ATOM 672 C CA . GLY A 1 79 ? -12.917 -6.894 -15.150 1.00 86.31 79 GLY A CA 1
ATOM 673 C C . GLY A 1 79 ? -11.417 -7.176 -15.156 1.00 86.31 79 GLY A C 1
ATOM 674 O O . GLY A 1 79 ? -10.687 -6.887 -14.212 1.00 86.31 79 GLY A O 1
ATOM 675 N N . ASP A 1 80 ? -10.977 -7.738 -16.275 1.00 89.12 80 ASP A N 1
ATOM 676 C CA . ASP A 1 80 ? -9.638 -8.275 -16.492 1.00 89.12 80 ASP A CA 1
ATOM 677 C C . ASP A 1 80 ? -8.654 -7.248 -17.059 1.00 89.12 80 ASP A C 1
ATOM 679 O O . ASP A 1 80 ? -7.527 -7.607 -17.370 1.00 89.12 80 ASP A O 1
ATOM 683 N N . GLU A 1 81 ? -9.030 -5.977 -17.210 1.00 93.12 81 GLU A N 1
ATOM 684 C CA . GLU A 1 81 ? -8.155 -4.938 -17.759 1.00 93.12 81 GLU A CA 1
ATOM 685 C C . GLU A 1 81 ? -7.956 -3.787 -16.774 1.00 93.12 81 GLU A C 1
ATOM 687 O O . GLU A 1 81 ? -8.901 -3.278 -16.174 1.00 93.12 81 GLU A O 1
ATOM 692 N N . ILE A 1 82 ? -6.715 -3.318 -16.666 1.00 92.62 82 ILE A N 1
ATOM 693 C CA . ILE A 1 82 ? -6.338 -2.174 -15.839 1.00 92.62 82 ILE A CA 1
ATOM 694 C C . ILE A 1 82 ? -5.481 -1.197 -16.639 1.00 92.62 82 ILE A C 1
ATOM 696 O O . ILE A 1 82 ? -4.574 -1.588 -17.369 1.00 92.62 82 ILE A O 1
ATOM 700 N N . THR A 1 83 ? -5.751 0.098 -16.477 1.00 91.75 83 THR A N 1
ATOM 701 C CA . THR A 1 83 ? -4.930 1.170 -17.048 1.00 91.75 83 THR A CA 1
ATOM 702 C C . THR A 1 83 ? -4.183 1.877 -15.930 1.00 91.75 83 THR A C 1
ATOM 704 O O . THR A 1 83 ? -4.784 2.591 -15.126 1.00 91.75 83 THR A O 1
ATOM 707 N N . LEU A 1 84 ? -2.863 1.722 -15.901 1.00 90.12 84 LEU A N 1
ATOM 708 C CA . LEU A 1 84 ? -1.986 2.394 -14.952 1.00 90.12 84 LEU A CA 1
ATOM 709 C C . LEU A 1 84 ? -1.335 3.583 -15.645 1.00 90.12 84 LEU A C 1
ATOM 711 O O . LEU A 1 84 ? -0.653 3.426 -16.651 1.00 90.12 84 LEU A O 1
ATOM 715 N N . SER A 1 85 ? -1.551 4.785 -15.117 1.00 86.12 85 SER A N 1
ATOM 716 C CA . SER A 1 85 ? -1.016 6.010 -15.711 1.00 86.12 85 SER A CA 1
ATOM 717 C C . SER A 1 85 ? -0.437 6.949 -14.667 1.00 86.12 85 SER A C 1
ATOM 719 O O . SER A 1 85 ? -0.772 6.910 -13.475 1.00 86.12 85 SER A O 1
ATOM 721 N N . PHE A 1 86 ? 0.436 7.830 -15.132 1.00 78.25 86 PHE A N 1
ATOM 722 C CA . PHE A 1 86 ? 0.932 8.955 -14.364 1.00 78.25 86 PHE A CA 1
ATOM 723 C C . PHE A 1 86 ? 0.941 10.204 -15.238 1.00 78.25 86 PHE A C 1
ATOM 725 O O . PHE A 1 86 ? 1.013 10.150 -16.466 1.00 78.25 86 PHE A O 1
ATOM 732 N N . LYS A 1 87 ? 0.846 11.353 -14.572 1.00 75.75 87 LYS A N 1
ATOM 733 C CA . LYS A 1 87 ? 0.966 12.650 -15.222 1.00 75.75 87 LYS A CA 1
ATOM 734 C C . LYS A 1 87 ? 2.380 13.179 -15.024 1.00 75.75 87 LYS A C 1
ATOM 736 O O . LYS A 1 87 ? 2.802 13.451 -13.898 1.00 75.75 87 LYS A O 1
ATOM 741 N N . ALA A 1 88 ? 3.072 13.354 -16.132 1.00 65.81 88 ALA A N 1
ATOM 742 C CA . ALA A 1 88 ? 4.380 13.955 -16.234 1.00 65.81 88 ALA A CA 1
ATOM 743 C C . ALA A 1 88 ? 4.257 15.463 -16.510 1.00 65.81 88 ALA A C 1
ATOM 745 O O . ALA A 1 88 ? 3.440 15.926 -17.307 1.00 65.81 88 ALA A O 1
ATOM 746 N N . SER A 1 89 ? 5.052 16.260 -15.800 1.00 64.44 89 SER A N 1
ATOM 747 C CA . SER A 1 89 ? 5.105 17.714 -15.973 1.00 64.44 89 SER A CA 1
ATOM 748 C C . SER A 1 89 ? 6.486 18.202 -15.552 1.00 64.44 89 SER A C 1
ATOM 750 O O . SER A 1 89 ? 6.655 18.718 -14.446 1.00 64.44 89 SER A O 1
ATOM 752 N N . MET A 1 90 ? 7.475 18.024 -16.426 1.00 59.69 90 MET A N 1
ATOM 753 C CA . MET A 1 90 ? 8.834 18.535 -16.237 1.00 59.69 90 MET A CA 1
ATOM 754 C C . MET A 1 90 ? 9.241 19.411 -17.423 1.00 59.69 90 MET A C 1
ATOM 756 O O . MET A 1 90 ? 8.957 19.105 -18.582 1.00 59.69 90 MET A O 1
ATOM 760 N N . SER A 1 91 ? 9.942 20.505 -17.134 1.00 53.00 91 SER A N 1
ATOM 761 C CA . SER A 1 91 ? 10.622 21.328 -18.134 1.00 53.00 91 SER A CA 1
ATOM 762 C C . SER A 1 91 ? 11.980 20.703 -18.472 1.00 53.00 91 SER A C 1
ATOM 764 O O . SER A 1 91 ? 12.981 21.015 -17.833 1.00 53.00 91 SER A O 1
ATOM 766 N N . GLY A 1 92 ? 12.005 19.788 -19.436 1.00 56.22 92 GLY A N 1
ATOM 767 C CA . GLY A 1 92 ? 13.191 19.035 -19.856 1.00 56.22 92 GLY A CA 1
ATOM 768 C C . GLY A 1 92 ? 12.775 17.868 -20.749 1.00 56.22 92 GLY A C 1
ATOM 769 O O . GLY A 1 92 ? 11.583 17.567 -20.831 1.00 56.22 92 GLY A O 1
ATOM 770 N N . GLY A 1 93 ? 13.722 17.228 -21.442 1.00 59.84 93 GLY A N 1
ATOM 771 C CA . GLY A 1 93 ? 13.435 15.934 -22.065 1.00 59.84 93 GLY A CA 1
ATOM 772 C C . GLY A 1 93 ? 12.991 14.939 -20.988 1.00 59.84 93 GLY A C 1
ATOM 773 O O . GLY A 1 93 ? 13.323 15.111 -19.817 1.00 59.84 93 GLY A O 1
ATOM 774 N N . GLN A 1 94 ? 12.210 13.927 -21.345 1.00 72.06 94 GLN A N 1
ATOM 775 C CA . GLN A 1 94 ? 11.630 12.995 -20.376 1.00 72.06 94 GLN A CA 1
ATOM 776 C C . GLN A 1 94 ? 11.906 11.571 -20.825 1.00 72.06 94 GLN A C 1
ATOM 778 O O . GLN A 1 94 ? 11.898 11.296 -22.025 1.00 72.06 94 GLN A O 1
ATOM 783 N N . TYR A 1 95 ? 12.171 10.691 -19.864 1.00 73.56 95 TYR A N 1
ATOM 784 C CA . TYR A 1 95 ? 12.148 9.258 -20.106 1.00 73.56 95 TYR A CA 1
ATOM 785 C C . TYR A 1 95 ? 11.154 8.606 -19.150 1.00 73.56 95 TYR A C 1
ATOM 787 O O . TYR A 1 95 ? 10.990 9.016 -17.995 1.00 73.56 95 TYR A O 1
ATOM 795 N N . TYR A 1 96 ? 10.470 7.613 -19.691 1.00 77.25 96 TYR A N 1
ATOM 796 C CA . TYR A 1 96 ? 9.537 6.751 -18.998 1.00 77.25 96 TYR A CA 1
ATOM 797 C C . TYR A 1 96 ? 9.959 5.325 -19.294 1.00 77.25 96 TYR A C 1
ATOM 799 O O . TYR A 1 96 ? 10.285 5.008 -20.440 1.00 77.25 96 TYR A O 1
ATOM 807 N N . ASP A 1 97 ? 9.939 4.501 -18.262 1.00 82.00 97 ASP A N 1
ATOM 808 C CA . ASP A 1 97 ? 10.159 3.077 -18.395 1.00 82.00 97 ASP A CA 1
ATOM 809 C C . ASP A 1 97 ? 9.254 2.338 -17.400 1.00 82.00 97 ASP A C 1
ATOM 811 O O . ASP A 1 97 ? 8.708 2.926 -16.455 1.00 82.00 97 ASP A O 1
ATOM 815 N N . TYR A 1 98 ? 9.024 1.054 -17.632 1.00 86.38 98 TYR A N 1
ATOM 816 C CA . TYR A 1 98 ? 8.234 0.219 -16.735 1.00 86.38 98 TYR A CA 1
ATOM 817 C C . TYR A 1 98 ? 8.650 -1.235 -16.829 1.00 86.38 98 TYR A C 1
ATOM 819 O O . TYR A 1 98 ? 9.119 -1.710 -17.859 1.00 86.38 98 TYR A O 1
ATOM 827 N N . PHE A 1 99 ? 8.371 -1.965 -15.758 1.00 87.62 99 PHE A N 1
ATOM 828 C CA . PHE A 1 99 ? 8.395 -3.414 -15.795 1.00 87.62 99 PHE A CA 1
ATOM 829 C C . PHE A 1 99 ? 7.213 -3.991 -15.022 1.00 87.62 99 PHE A C 1
ATOM 831 O O . PHE A 1 99 ? 6.598 -3.342 -14.168 1.00 87.62 99 PHE A O 1
ATOM 838 N N . ILE A 1 100 ? 6.897 -5.233 -15.358 1.00 86.62 100 ILE A N 1
ATOM 839 C CA . ILE A 1 100 ? 5.908 -6.065 -14.685 1.00 86.62 100 ILE A CA 1
ATOM 840 C C . ILE A 1 100 ? 6.703 -7.254 -14.163 1.00 86.62 100 ILE A C 1
ATOM 842 O O . ILE A 1 100 ? 7.294 -7.969 -14.973 1.00 86.62 100 ILE A O 1
ATOM 846 N N . SER A 1 101 ? 6.757 -7.445 -12.845 1.00 81.06 101 SER A N 1
ATOM 847 C CA . SER A 1 101 ? 7.470 -8.600 -12.295 1.00 81.06 101 SER A CA 1
ATOM 848 C C . SER A 1 101 ? 6.768 -9.883 -12.725 1.00 81.06 101 SER A C 1
ATOM 850 O O . SER A 1 101 ? 5.546 -10.018 -12.581 1.00 81.06 101 SER A O 1
ATOM 852 N N . GLN A 1 102 ? 7.538 -10.806 -13.298 1.00 64.31 102 GLN A N 1
ATOM 853 C CA . GLN A 1 102 ? 7.041 -12.060 -13.842 1.00 64.31 102 GLN A CA 1
ATOM 854 C C . GLN A 1 102 ? 6.999 -13.152 -12.780 1.00 64.31 102 GLN A C 1
ATOM 856 O O . GLN A 1 102 ? 7.586 -14.221 -12.947 1.00 64.31 102 GLN A O 1
ATOM 861 N N . ASP A 1 103 ? 6.179 -12.953 -11.752 1.00 58.66 103 ASP A N 1
ATOM 862 C CA . ASP A 1 103 ? 5.532 -14.112 -11.157 1.00 58.66 103 ASP A CA 1
ATOM 863 C C . ASP A 1 103 ? 4.474 -14.593 -12.160 1.00 58.66 103 ASP A C 1
ATOM 865 O O . ASP A 1 103 ? 3.331 -14.139 -12.230 1.00 58.66 103 ASP A O 1
ATOM 869 N N . ASP A 1 104 ? 4.892 -15.547 -12.992 1.00 62.03 104 ASP A N 1
ATOM 870 C CA . ASP A 1 104 ? 3.992 -16.533 -13.574 1.00 62.03 104 ASP A CA 1
ATOM 871 C C . ASP A 1 104 ? 3.002 -15.991 -14.643 1.00 62.03 104 ASP A C 1
ATOM 873 O O . ASP A 1 104 ? 1.992 -16.636 -14.930 1.00 62.03 104 ASP A O 1
ATOM 877 N N . LEU A 1 105 ? 3.297 -14.844 -15.277 1.00 77.62 105 LEU A N 1
ATOM 878 C CA . LEU A 1 105 ? 2.467 -14.191 -16.314 1.00 77.62 105 LEU A CA 1
ATOM 879 C C . LEU A 1 105 ? 1.041 -13.846 -15.837 1.00 77.62 105 LEU A C 1
ATOM 881 O O . LEU A 1 105 ? 0.071 -14.022 -16.570 1.00 77.62 105 LEU A O 1
ATOM 885 N N . VAL A 1 106 ? 0.887 -13.367 -14.599 1.00 88.75 106 VAL A N 1
ATOM 886 C CA . VAL A 1 106 ? -0.417 -12.906 -14.074 1.00 88.75 106 VAL A CA 1
ATOM 887 C C . VAL A 1 106 ? -0.991 -11.755 -14.904 1.00 88.75 106 VAL A C 1
ATOM 889 O O . VAL A 1 106 ? -2.196 -11.726 -15.157 1.00 88.75 106 VAL A O 1
ATOM 892 N N . LEU A 1 107 ? -0.134 -10.837 -15.356 1.00 90.75 107 LEU A N 1
ATOM 893 C CA . LEU A 1 107 ? -0.498 -9.697 -16.191 1.00 90.75 107 LEU A CA 1
ATOM 894 C C . LEU A 1 107 ? 0.240 -9.749 -17.531 1.00 90.75 107 LEU A C 1
ATOM 896 O O . LEU A 1 107 ? 1.411 -10.120 -17.593 1.00 90.75 107 LEU A O 1
ATOM 900 N N . GLU A 1 108 ? -0.434 -9.308 -18.584 1.00 91.69 108 GLU A N 1
ATOM 901 C CA . GLU A 1 108 ? 0.127 -9.080 -19.912 1.00 91.69 108 GLU A CA 1
ATOM 902 C C . GLU A 1 108 ? -0.056 -7.617 -20.304 1.00 91.69 108 GLU A C 1
ATOM 904 O O . GLU A 1 108 ? -1.097 -7.012 -20.042 1.00 91.69 108 GLU A O 1
ATOM 909 N N . GLU A 1 109 ? 0.946 -7.045 -20.959 1.00 91.56 109 GLU A N 1
ATOM 910 C CA . GLU A 1 109 ? 0.807 -5.738 -21.579 1.00 91.56 109 GLU A CA 1
ATOM 911 C C . GLU A 1 109 ? -0.056 -5.808 -22.840 1.00 91.56 109 GLU A C 1
ATOM 913 O O . GLU A 1 109 ? 0.240 -6.536 -23.785 1.00 91.56 109 GLU A O 1
ATOM 918 N N . ILE A 1 110 ? -1.098 -4.980 -22.874 1.00 92.31 110 ILE A N 1
ATOM 919 C CA . ILE A 1 110 ? -1.923 -4.765 -24.064 1.00 92.31 110 ILE A CA 1
ATOM 920 C C . ILE A 1 110 ? -1.371 -3.600 -24.885 1.00 92.31 110 ILE A C 1
ATOM 922 O O . ILE A 1 110 ? -1.298 -3.670 -26.111 1.00 92.31 110 ILE A O 1
ATOM 926 N N . GLU A 1 111 ? -1.070 -2.493 -24.207 1.00 90.44 111 GLU A N 1
ATOM 927 C CA . GLU A 1 111 ? -0.718 -1.229 -24.844 1.00 90.44 111 GLU A CA 1
ATOM 928 C C . GLU A 1 111 ? 0.090 -0.353 -23.888 1.00 90.44 111 GLU 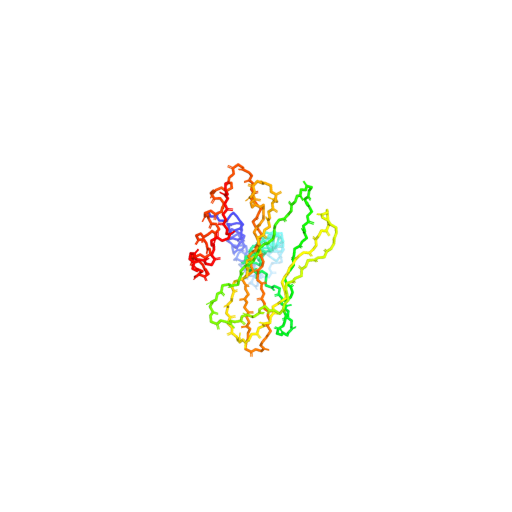A C 1
ATOM 930 O O . GLU A 1 111 ? -0.367 -0.023 -22.794 1.00 90.44 111 GLU A O 1
ATOM 935 N N . HIS A 1 112 ? 1.247 0.107 -24.343 1.00 87.06 112 HIS A N 1
ATOM 936 C CA . HIS A 1 112 ? 1.938 1.250 -23.767 1.00 87.06 112 HIS A CA 1
ATOM 937 C C . HIS A 1 112 ? 1.551 2.520 -24.545 1.00 87.06 112 HIS A C 1
ATOM 939 O O . HIS A 1 112 ? 1.641 2.572 -25.774 1.00 87.06 112 HIS A O 1
ATOM 945 N N . PHE A 1 113 ? 1.111 3.555 -23.824 1.00 85.81 113 PHE A N 1
ATOM 946 C CA . PHE A 1 113 ? 0.707 4.836 -24.394 1.00 85.81 113 PHE A CA 1
ATOM 947 C C . PHE A 1 113 ? 1.458 6.017 -23.777 1.00 85.81 113 PHE A C 1
ATOM 949 O O . PHE A 1 113 ? 1.756 6.054 -22.583 1.00 85.81 113 PHE A O 1
ATOM 956 N N . SER A 1 114 ? 1.657 7.045 -24.600 1.00 82.75 114 SER A N 1
ATOM 957 C CA . SER A 1 114 ? 2.008 8.383 -24.141 1.00 82.75 114 SER A CA 1
ATOM 958 C C . SER A 1 114 ? 1.281 9.433 -24.971 1.00 82.75 114 SER A C 1
ATOM 960 O O . SER A 1 114 ? 1.298 9.381 -26.203 1.00 82.75 114 SER A O 1
ATOM 962 N N . PHE A 1 115 ? 0.604 10.375 -24.316 1.00 78.56 115 PHE A N 1
ATOM 963 C CA . PHE A 1 115 ? -0.123 11.447 -24.988 1.00 78.56 115 PHE A CA 1
ATOM 964 C C . PHE A 1 115 ? -0.021 12.774 -24.237 1.00 78.56 115 PHE A C 1
ATOM 966 O O . PHE A 1 115 ? -0.056 12.834 -23.012 1.00 78.56 115 PHE A O 1
ATOM 973 N N . GLY A 1 116 ? 0.038 13.871 -24.989 1.00 72.12 116 GLY A N 1
ATOM 974 C CA . GLY A 1 116 ? 0.078 15.225 -24.443 1.00 72.12 116 GLY A CA 1
ATOM 975 C C . GLY A 1 116 ? 1.249 16.040 -24.978 1.00 72.12 116 GLY A C 1
ATOM 976 O O . GLY A 1 116 ? 1.962 15.635 -25.890 1.00 72.12 116 GLY A O 1
ATOM 977 N N . LEU A 1 117 ? 1.405 17.241 -24.428 1.00 68.62 117 LEU A N 1
ATOM 978 C CA . LEU A 1 117 ? 2.583 18.081 -24.648 1.00 68.62 117 LEU A CA 1
ATOM 979 C C . LEU A 1 117 ? 3.564 17.823 -23.508 1.00 68.62 117 LEU A C 1
ATOM 981 O O . LEU A 1 117 ? 3.112 17.538 -22.407 1.00 68.62 117 LEU A O 1
ATOM 985 N N . SER A 1 118 ? 4.866 18.028 -23.709 1.00 67.44 118 SER A N 1
ATOM 986 C CA . SER A 1 118 ? 5.905 17.708 -22.710 1.00 67.44 118 SER A CA 1
ATOM 987 C C . SER A 1 118 ? 5.648 18.284 -21.304 1.00 67.44 118 SER A C 1
ATOM 989 O O . SER A 1 118 ? 6.061 17.713 -20.307 1.00 67.44 118 SER A O 1
ATOM 991 N N . LEU A 1 119 ? 4.924 19.399 -21.175 1.00 66.44 119 LEU A N 1
ATOM 992 C CA . LEU A 1 119 ? 4.588 19.997 -19.872 1.00 66.44 119 LEU A CA 1
ATOM 993 C C . LEU A 1 119 ? 3.323 19.416 -19.204 1.00 66.44 119 LEU 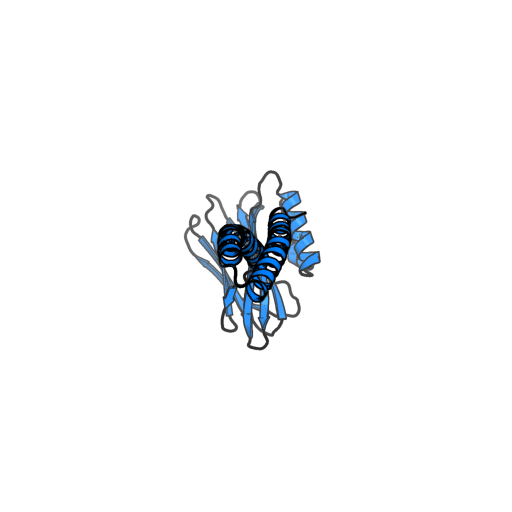A C 1
ATOM 995 O O . LEU A 1 119 ? 2.972 19.833 -18.107 1.00 66.44 119 LEU A O 1
ATOM 999 N N . ASN A 1 120 ? 2.601 18.513 -19.865 1.00 72.94 120 ASN A N 1
ATOM 1000 C CA . ASN A 1 120 ? 1.368 17.870 -19.398 1.00 72.94 120 ASN A CA 1
ATOM 1001 C C . ASN A 1 120 ? 1.192 16.500 -20.079 1.00 72.94 120 ASN A C 1
ATOM 1003 O O . ASN A 1 120 ? 0.111 16.186 -20.583 1.00 72.94 120 ASN A O 1
ATOM 1007 N N . GLU A 1 121 ? 2.264 15.724 -20.155 1.00 78.56 121 GLU A N 1
ATOM 1008 C CA . GLU A 1 121 ? 2.239 14.405 -20.773 1.00 78.56 121 GLU A CA 1
ATOM 1009 C C . GLU A 1 121 ? 1.600 13.404 -19.805 1.00 78.56 121 GLU A C 1
ATOM 1011 O O . GLU A 1 121 ? 1.789 13.473 -18.588 1.00 78.56 121 GLU A O 1
ATOM 1016 N N . ILE A 1 122 ? 0.767 12.518 -20.333 1.00 81.06 122 ILE A N 1
ATOM 1017 C CA . ILE A 1 122 ? 0.212 11.384 -19.606 1.00 81.06 122 ILE A CA 1
ATOM 1018 C C . ILE A 1 122 ? 0.761 10.144 -20.287 1.00 81.06 122 ILE A C 1
ATOM 1020 O O . ILE A 1 122 ? 0.475 9.903 -21.461 1.00 81.06 122 ILE A O 1
ATOM 1024 N N . SER A 1 123 ? 1.519 9.366 -19.528 1.00 84.56 123 SER A N 1
ATOM 1025 C CA . SER A 1 123 ? 2.082 8.102 -19.984 1.00 84.56 123 SER A CA 1
ATOM 1026 C C . SER A 1 123 ? 1.624 6.988 -19.060 1.00 84.56 123 SER A C 1
ATOM 1028 O O . SER A 1 123 ? 1.255 7.214 -17.897 1.00 84.56 123 SER A O 1
ATOM 1030 N N . GLY A 1 124 ? 1.601 5.777 -19.586 1.00 87.31 124 GLY A N 1
ATOM 1031 C CA . GLY A 1 124 ? 1.142 4.637 -18.828 1.00 87.31 124 GLY A CA 1
ATOM 1032 C C . GLY A 1 124 ? 1.054 3.375 -19.654 1.00 87.31 124 GLY A C 1
ATOM 1033 O O . GLY A 1 124 ? 1.348 3.351 -20.847 1.00 87.31 124 GLY A O 1
ATOM 1034 N N . VAL A 1 125 ? 0.597 2.328 -18.989 1.00 90.44 125 VAL A N 1
ATOM 1035 C CA . VAL A 1 125 ? 0.469 0.997 -19.556 1.00 90.44 125 VAL A CA 1
ATOM 1036 C C . VAL A 1 125 ? -0.930 0.464 -19.280 1.00 90.44 125 VAL A C 1
ATOM 1038 O O . VAL A 1 125 ? -1.496 0.644 -18.196 1.00 90.44 125 VAL A O 1
ATOM 1041 N N . LYS A 1 126 ? -1.512 -0.168 -20.290 1.00 92.00 126 LYS A N 1
ATOM 1042 C CA . LYS A 1 126 ? -2.743 -0.933 -20.193 1.00 92.00 126 LYS A CA 1
ATOM 1043 C C . LYS A 1 126 ? -2.383 -2.408 -20.103 1.00 92.00 126 LYS A C 1
ATOM 1045 O O . LYS A 1 126 ? -1.698 -2.932 -20.981 1.00 92.00 126 LYS A O 1
ATOM 1050 N N . LEU A 1 127 ? -2.857 -3.066 -19.055 1.00 93.50 127 LEU A N 1
ATOM 1051 C CA . LEU A 1 127 ? -2.552 -4.457 -18.740 1.00 93.50 127 LEU A CA 1
ATOM 1052 C C . LEU A 1 127 ? -3.825 -5.299 -18.742 1.00 93.50 127 LEU A C 1
ATOM 1054 O O . LEU A 1 127 ? -4.897 -4.794 -18.399 1.00 93.50 127 LEU A O 1
ATOM 1058 N N . ARG A 1 128 ? -3.691 -6.580 -19.086 1.00 93.44 128 ARG A N 1
ATOM 1059 C CA . ARG A 1 128 ? -4.730 -7.602 -18.950 1.00 93.44 128 ARG A CA 1
ATOM 1060 C C . ARG A 1 128 ? -4.315 -8.652 -17.930 1.00 93.44 128 ARG A C 1
ATOM 1062 O O . ARG A 1 128 ? -3.199 -9.153 -17.993 1.00 93.44 128 ARG A O 1
ATOM 1069 N N . ALA A 1 129 ? -5.221 -9.035 -17.045 1.00 92.81 129 ALA A N 1
ATOM 1070 C CA . ALA A 1 129 ? -5.088 -10.208 -16.205 1.00 92.81 129 ALA A CA 1
ATOM 1071 C C . ALA A 1 129 ? -5.274 -11.488 -17.030 1.00 92.81 129 ALA A C 1
ATOM 1073 O O . ALA A 1 129 ? -6.307 -11.691 -17.665 1.00 92.81 129 ALA A O 1
ATOM 1074 N N . LEU A 1 130 ? -4.280 -12.372 -17.003 1.00 92.50 130 LEU A N 1
ATOM 1075 C CA . LEU A 1 130 ? -4.336 -13.675 -17.672 1.00 92.50 130 LEU A CA 1
ATOM 1076 C C . LEU A 1 130 ? -4.783 -14.795 -16.734 1.00 92.50 130 LEU A C 1
ATOM 1078 O O . LEU A 1 130 ? -5.373 -15.781 -17.180 1.00 92.50 130 LEU A O 1
ATOM 1082 N N . LYS A 1 131 ? -4.494 -14.657 -15.438 1.00 91.88 131 LYS A N 1
ATOM 1083 C CA . LYS A 1 131 ? -4.877 -15.620 -14.405 1.00 91.88 131 LYS A CA 1
ATOM 1084 C C . LYS A 1 131 ? -4.930 -14.965 -13.019 1.00 91.88 131 LYS A C 1
ATOM 1086 O O . LYS A 1 131 ? -4.273 -13.942 -12.823 1.00 91.88 131 LYS A O 1
ATOM 1091 N N . PRO A 1 132 ? -5.639 -15.569 -12.048 1.00 92.12 132 PRO A N 1
ATOM 1092 C CA . PRO A 1 132 ? -5.585 -15.141 -10.655 1.00 92.12 132 PRO A CA 1
ATOM 1093 C C . PRO A 1 132 ? -4.161 -15.226 -10.101 1.00 92.12 132 PRO A C 1
ATOM 1095 O O . PRO A 1 132 ? -3.422 -16.172 -10.395 1.00 92.12 132 PRO A O 1
ATOM 1098 N N . GLY A 1 133 ? -3.777 -14.250 -9.285 1.00 90.62 133 GLY A N 1
ATOM 1099 C CA . GLY A 1 133 ? -2.432 -14.170 -8.730 1.00 90.62 133 GLY A CA 1
ATOM 1100 C C . GLY A 1 133 ? -2.034 -12.762 -8.316 1.00 90.62 133 GLY A C 1
ATOM 1101 O O . GLY A 1 133 ? -2.817 -11.814 -8.400 1.00 90.62 133 GLY A O 1
ATOM 1102 N N . LYS A 1 134 ? -0.793 -12.637 -7.854 1.00 89.88 134 LYS A N 1
ATOM 1103 C CA . LYS A 1 134 ? -0.186 -11.354 -7.504 1.00 89.88 134 LYS A CA 1
ATOM 1104 C C . LYS A 1 134 ? 0.846 -10.972 -8.550 1.00 89.88 134 LYS A C 1
ATOM 1106 O O . LYS A 1 134 ? 1.532 -11.839 -9.075 1.00 89.88 134 LYS A O 1
ATOM 1111 N N . ALA A 1 135 ? 0.945 -9.683 -8.822 1.00 90.75 135 ALA A N 1
ATOM 1112 C CA . ALA A 1 135 ? 1.978 -9.104 -9.661 1.00 90.75 135 ALA A CA 1
ATOM 1113 C C . ALA A 1 135 ? 2.360 -7.739 -9.099 1.00 90.75 135 ALA A C 1
ATOM 1115 O O . ALA A 1 135 ? 1.532 -7.056 -8.494 1.00 90.75 135 ALA A O 1
ATOM 1116 N N . VAL A 1 136 ? 3.596 -7.312 -9.337 1.00 91.81 136 VAL A N 1
ATOM 1117 C CA . VAL A 1 136 ? 3.987 -5.923 -9.110 1.00 91.81 136 VAL A CA 1
ATOM 1118 C C . VAL A 1 136 ? 4.250 -5.249 -10.446 1.00 91.81 136 VAL A C 1
ATOM 1120 O O . VAL A 1 136 ? 4.915 -5.805 -11.319 1.00 91.81 136 VAL A O 1
ATOM 1123 N N . VAL A 1 137 ? 3.694 -4.053 -10.616 1.00 92.06 137 VAL A N 1
ATOM 1124 C CA . VAL A 1 137 ? 3.969 -3.198 -11.773 1.00 92.06 137 VAL A CA 1
ATOM 1125 C C . VAL A 1 137 ? 4.706 -1.974 -11.276 1.00 92.06 137 VAL A C 1
ATOM 1127 O O . VAL A 1 137 ? 4.243 -1.302 -10.351 1.00 92.06 137 VAL A O 1
ATOM 1130 N N . VAL A 1 138 ? 5.834 -1.660 -11.897 1.00 91.62 138 VAL A N 1
ATOM 1131 C CA . VAL A 1 138 ? 6.628 -0.487 -11.546 1.00 91.62 138 VAL A CA 1
ATOM 1132 C C . VAL A 1 138 ? 6.682 0.453 -12.736 1.00 91.62 138 VAL A C 1
ATOM 1134 O O . VAL A 1 138 ? 7.063 0.051 -13.828 1.00 91.62 138 VAL A O 1
ATOM 1137 N N . LEU A 1 139 ? 6.304 1.712 -12.521 1.00 90.00 139 LEU A N 1
ATOM 1138 C CA . LEU A 1 139 ? 6.447 2.791 -13.499 1.00 90.00 139 LEU A CA 1
ATOM 1139 C C . LEU A 1 139 ? 7.541 3.736 -13.004 1.00 90.00 139 LEU A C 1
ATOM 1141 O O . LEU A 1 139 ? 7.429 4.290 -11.905 1.00 90.00 139 LEU A O 1
ATOM 1145 N N . THR A 1 140 ? 8.568 3.964 -13.812 1.00 87.56 140 THR A N 1
ATOM 1146 C CA . THR A 1 140 ? 9.643 4.911 -13.518 1.00 87.56 140 THR A CA 1
ATOM 1147 C C . THR A 1 140 ? 9.520 6.149 -14.390 1.00 87.56 140 THR A C 1
ATOM 1149 O O . THR A 1 140 ? 9.098 6.107 -15.544 1.00 87.56 140 THR A O 1
ATOM 1152 N N . TYR A 1 141 ? 9.872 7.293 -13.816 1.00 82.62 141 TYR A N 1
ATOM 1153 C CA . TYR A 1 141 ? 9.837 8.568 -14.514 1.00 82.62 141 TYR A CA 1
ATOM 1154 C C . TYR A 1 141 ? 11.050 9.414 -14.146 1.00 82.62 141 TYR A C 1
ATOM 1156 O O . TYR A 1 141 ? 11.346 9.601 -12.960 1.00 82.62 141 TYR A O 1
ATOM 1164 N N . GLY A 1 142 ? 11.725 9.970 -15.151 1.00 79.62 142 GLY A N 1
ATOM 1165 C CA . GLY A 1 142 ? 12.908 10.802 -14.954 1.00 79.62 142 GLY A CA 1
ATOM 1166 C C . GLY A 1 142 ? 13.125 11.858 -16.037 1.00 79.62 142 GLY A C 1
ATOM 1167 O O . GLY A 1 142 ? 12.384 11.965 -17.019 1.00 79.62 142 GLY A O 1
ATOM 1168 N N . CYS A 1 143 ? 14.151 12.681 -15.826 1.00 73.19 143 CYS A N 1
ATOM 1169 C CA . CYS A 1 143 ? 14.528 13.761 -16.736 1.00 73.19 143 CYS A CA 1
ATOM 1170 C C . CYS A 1 143 ? 15.585 13.270 -17.738 1.00 73.19 143 CYS A C 1
ATOM 1172 O O . CYS A 1 143 ? 16.670 12.831 -17.349 1.00 73.19 143 CYS A O 1
ATOM 1174 N N . ALA A 1 144 ? 15.290 13.362 -19.036 1.00 60.59 144 ALA A N 1
ATOM 1175 C CA . ALA A 1 144 ? 16.245 13.073 -20.098 1.00 60.59 144 ALA A CA 1
ATOM 1176 C C . ALA A 1 144 ? 17.251 14.230 -20.229 1.00 60.59 144 ALA A C 1
ATOM 1178 O O . ALA A 1 144 ? 16.885 15.376 -20.498 1.00 60.59 144 ALA A O 1
ATOM 1179 N N . GLY A 1 145 ? 18.527 13.903 -20.030 1.00 57.91 145 GLY A N 1
ATOM 1180 C CA . GLY A 1 145 ? 19.659 14.831 -20.006 1.00 57.91 145 GLY A CA 1
ATOM 1181 C C . GLY A 1 145 ? 20.710 14.376 -18.997 1.00 57.91 145 GLY A C 1
ATOM 1182 O O . GLY A 1 145 ? 21.844 14.115 -19.383 1.00 57.91 145 GLY A O 1
ATOM 1183 N N . ASP A 1 146 ? 20.276 14.168 -17.750 1.00 57.38 146 ASP A N 1
ATOM 1184 C CA . ASP A 1 146 ? 21.134 13.742 -16.632 1.00 57.38 146 ASP A CA 1
ATOM 1185 C C . ASP A 1 146 ? 20.872 12.291 -16.180 1.00 57.38 146 ASP A C 1
ATOM 1187 O O . ASP A 1 146 ? 21.469 11.840 -15.210 1.00 57.38 146 ASP A O 1
ATOM 1191 N N . GLY A 1 147 ? 19.942 11.570 -16.827 1.00 60.88 147 GLY A N 1
ATOM 1192 C CA . GLY A 1 147 ? 19.577 10.191 -16.453 1.00 60.88 147 GLY A CA 1
ATOM 1193 C C . GLY A 1 147 ? 18.946 10.076 -15.059 1.00 60.88 147 GLY A C 1
ATOM 1194 O O . GLY A 1 147 ? 18.867 8.994 -14.487 1.00 60.88 147 GLY A O 1
ATOM 1195 N N . ALA A 1 148 ? 18.519 11.203 -14.487 1.00 70.44 148 ALA A N 1
ATOM 1196 C CA . ALA A 1 148 ? 18.067 11.268 -13.111 1.00 70.44 148 ALA A CA 1
ATOM 1197 C C . ALA A 1 148 ? 16.615 10.805 -12.983 1.00 70.44 148 ALA A C 1
ATOM 1199 O O . ALA A 1 148 ? 15.678 11.466 -13.454 1.00 70.44 148 ALA A O 1
ATOM 1200 N N . LEU A 1 149 ? 16.453 9.681 -12.291 1.00 81.38 149 LEU A N 1
ATOM 1201 C CA . LEU A 1 149 ? 15.170 9.159 -11.858 1.00 81.38 149 LEU A CA 1
ATOM 1202 C C . LEU A 1 149 ? 14.528 10.135 -10.862 1.00 81.38 149 LEU A C 1
ATOM 1204 O O . LEU A 1 149 ? 15.152 10.538 -9.883 1.00 81.38 149 LEU A O 1
ATOM 1208 N N . SER A 1 150 ? 13.285 10.536 -11.125 1.00 81.88 150 SER A N 1
ATOM 1209 C CA . SER A 1 150 ? 12.557 11.514 -10.308 1.00 81.88 150 SER A CA 1
ATOM 1210 C C . SER A 1 150 ? 11.429 10.881 -9.508 1.00 81.88 150 SER A C 1
ATOM 1212 O O . SER A 1 150 ? 11.179 11.304 -8.381 1.00 81.88 150 SER A O 1
ATOM 1214 N N . ARG A 1 151 ? 10.720 9.909 -10.088 1.00 86.56 151 ARG A N 1
ATOM 1215 C CA . ARG A 1 151 ? 9.601 9.231 -9.434 1.00 86.56 151 ARG A CA 1
ATOM 1216 C C . ARG A 1 151 ? 9.583 7.754 -9.763 1.00 86.56 151 ARG A C 1
ATOM 1218 O O . ARG A 1 151 ? 9.859 7.363 -10.897 1.00 86.56 151 ARG A O 1
ATOM 1225 N N . VAL A 1 152 ? 9.169 6.966 -8.779 1.00 89.06 152 VAL A N 1
ATOM 1226 C CA . VAL A 1 152 ? 8.861 5.545 -8.941 1.00 89.06 152 VAL A CA 1
ATOM 1227 C C . VAL A 1 152 ? 7.465 5.298 -8.397 1.00 89.06 152 VAL A C 1
ATOM 1229 O O . VAL A 1 152 ? 7.168 5.625 -7.247 1.00 89.06 152 VAL A O 1
ATOM 1232 N N . TYR A 1 153 ? 6.598 4.740 -9.233 1.00 90.25 153 TYR A N 1
ATOM 1233 C CA . TYR A 1 153 ? 5.292 4.249 -8.824 1.00 90.25 153 TYR A CA 1
ATOM 1234 C C . TYR A 1 153 ? 5.339 2.732 -8.759 1.00 90.25 153 TYR A C 1
ATOM 1236 O O . TYR A 1 153 ? 5.723 2.100 -9.737 1.00 90.25 153 TYR A O 1
ATOM 1244 N N . ILE A 1 154 ? 4.907 2.163 -7.641 1.00 91.38 154 ILE A N 1
ATOM 1245 C CA . ILE A 1 154 ? 4.825 0.716 -7.443 1.00 91.38 154 ILE A CA 1
ATOM 1246 C C . ILE A 1 154 ? 3.361 0.364 -7.230 1.00 91.38 154 ILE A C 1
ATOM 1248 O O . ILE A 1 154 ? 2.689 0.965 -6.390 1.00 91.38 154 ILE A O 1
ATOM 1252 N N . TYR A 1 155 ? 2.870 -0.584 -8.015 1.00 91.88 155 TYR A N 1
ATOM 1253 C CA . TYR A 1 155 ? 1.511 -1.092 -7.946 1.00 91.88 155 TYR A CA 1
ATOM 1254 C C . TYR A 1 155 ? 1.565 -2.556 -7.514 1.00 91.88 155 TYR A C 1
ATOM 1256 O O . TYR A 1 155 ? 1.975 -3.405 -8.299 1.00 91.88 155 TYR A O 1
ATOM 1264 N N . ASP A 1 156 ? 1.153 -2.845 -6.280 1.00 91.94 156 ASP A N 1
ATOM 1265 C CA . ASP A 1 156 ? 0.909 -4.212 -5.800 1.00 91.94 156 ASP A CA 1
ATOM 1266 C C . ASP A 1 156 ? -0.457 -4.646 -6.323 1.00 91.94 156 ASP A C 1
ATOM 1268 O O . ASP A 1 156 ? -1.490 -4.263 -5.767 1.00 91.94 156 ASP A O 1
ATOM 1272 N N . VAL A 1 157 ? -0.455 -5.390 -7.424 1.00 91.50 157 VAL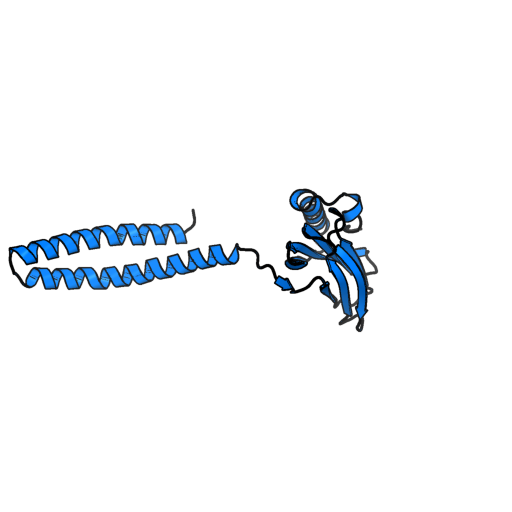 A N 1
ATOM 1273 C CA . VAL A 1 157 ? -1.650 -5.862 -8.116 1.00 91.50 157 VAL A CA 1
ATOM 1274 C C . VAL A 1 157 ? -2.008 -7.263 -7.628 1.00 91.50 157 VAL A C 1
ATOM 1276 O O . VAL A 1 157 ? -1.180 -8.169 -7.582 1.00 91.50 157 VAL A O 1
ATOM 1279 N N . ASN A 1 158 ? -3.280 -7.459 -7.312 1.00 91.75 158 ASN A N 1
ATOM 1280 C CA . ASN A 1 158 ? -3.871 -8.745 -6.991 1.00 91.75 158 ASN A CA 1
ATOM 1281 C C . ASN A 1 158 ? -5.087 -8.982 -7.889 1.00 91.75 158 ASN A C 1
ATOM 1283 O O . ASN A 1 158 ? -6.047 -8.207 -7.846 1.00 91.75 158 ASN A O 1
ATOM 1287 N N . VAL A 1 159 ? -5.042 -10.071 -8.647 1.00 91.81 159 VAL A N 1
ATOM 1288 C CA . VAL A 1 159 ? -6.131 -10.588 -9.478 1.00 91.81 159 VAL A CA 1
ATOM 1289 C C . VAL A 1 159 ? -6.816 -11.714 -8.712 1.00 91.81 159 VAL A C 1
ATOM 1291 O O . VAL A 1 159 ? -6.151 -12.668 -8.297 1.00 91.81 159 VAL A O 1
ATOM 1294 N N . ASP A 1 160 ? -8.124 -11.607 -8.498 1.00 91.88 160 ASP A N 1
ATOM 1295 C CA . ASP A 1 160 ? -8.895 -12.638 -7.800 1.00 91.88 160 ASP A CA 1
ATOM 1296 C C . ASP A 1 160 ? -9.425 -13.744 -8.733 1.00 91.88 160 ASP A C 1
ATOM 1298 O O . ASP A 1 160 ? -9.236 -13.714 -9.948 1.00 91.88 160 ASP A O 1
ATOM 1302 N N . ASP A 1 161 ? -10.090 -14.752 -8.159 1.00 92.25 161 ASP A N 1
ATOM 1303 C CA . ASP A 1 161 ? -10.653 -15.885 -8.909 1.00 92.25 161 ASP A CA 1
ATOM 1304 C C . ASP A 1 161 ? -11.781 -15.478 -9.880 1.00 92.25 161 ASP A C 1
ATOM 1306 O O . ASP A 1 161 ? -12.117 -16.235 -10.793 1.00 92.25 161 ASP A O 1
ATOM 1310 N N . SER A 1 162 ? -12.375 -14.295 -9.691 1.00 91.94 162 SER A N 1
ATOM 1311 C CA . SER A 1 162 ? -13.339 -13.685 -10.615 1.00 91.94 162 SER A CA 1
ATOM 1312 C C . SER A 1 162 ? -12.681 -12.878 -11.735 1.00 91.94 162 SER A C 1
ATOM 1314 O O . SER A 1 162 ? -13.406 -12.349 -12.576 1.00 91.94 162 SER A O 1
ATOM 1316 N N . MET A 1 163 ? -11.345 -12.843 -11.793 1.00 90.88 163 MET A N 1
ATOM 1317 C CA . MET A 1 163 ? -10.537 -12.012 -12.694 1.00 90.88 163 MET A CA 1
ATOM 1318 C C . MET A 1 163 ? -10.649 -10.511 -12.426 1.00 90.88 163 MET A C 1
ATOM 1320 O O . MET A 1 163 ? -10.153 -9.722 -13.228 1.00 90.88 163 MET A O 1
ATOM 1324 N N . ASP A 1 164 ? -11.255 -10.109 -11.309 1.00 91.62 164 ASP A N 1
ATOM 1325 C CA . ASP A 1 164 ? -11.283 -8.708 -10.925 1.00 91.62 164 ASP A CA 1
ATOM 1326 C C . ASP A 1 164 ? -9.912 -8.300 -10.377 1.00 91.62 164 ASP A C 1
ATOM 1328 O O . ASP A 1 164 ? -9.230 -9.047 -9.661 1.00 91.62 164 ASP A O 1
ATOM 1332 N N . ILE A 1 165 ? -9.510 -7.077 -10.709 1.00 91.88 165 ILE A N 1
ATOM 1333 C CA . ILE A 1 165 ? -8.200 -6.541 -10.365 1.00 91.88 165 ILE A CA 1
ATOM 1334 C C . ILE A 1 165 ? -8.341 -5.616 -9.161 1.00 91.88 165 ILE A C 1
ATOM 1336 O O . ILE A 1 165 ? -9.214 -4.753 -9.083 1.00 91.88 165 ILE A O 1
ATOM 1340 N N . SER A 1 166 ? -7.435 -5.759 -8.206 1.00 92.12 166 SER A N 1
ATOM 1341 C CA . SER A 1 166 ? -7.284 -4.821 -7.100 1.00 92.12 166 SER A CA 1
ATOM 1342 C C . SER A 1 166 ? -5.826 -4.428 -6.959 1.00 92.12 166 SER A C 1
ATOM 1344 O O . SER A 1 166 ? -4.956 -5.285 -7.089 1.00 92.12 166 SER A O 1
ATOM 1346 N N . TYR A 1 167 ? -5.531 -3.162 -6.684 1.00 91.62 167 TYR A N 1
ATOM 1347 C CA . TYR A 1 167 ? -4.144 -2.744 -6.517 1.00 91.62 167 TYR A CA 1
ATOM 1348 C C . TYR A 1 167 ? -3.943 -1.706 -5.427 1.00 91.62 167 TYR A C 1
ATOM 1350 O O . TYR A 1 167 ? -4.787 -0.841 -5.199 1.00 91.62 167 TYR A O 1
ATOM 1358 N N . GLU A 1 168 ? -2.791 -1.772 -4.773 1.00 91.06 168 GLU A N 1
ATOM 1359 C CA . GLU A 1 168 ? -2.288 -0.707 -3.911 1.00 91.06 168 GLU A CA 1
ATOM 1360 C C . GLU A 1 168 ? -1.209 0.080 -4.651 1.00 91.06 168 GLU A C 1
ATOM 1362 O O . GLU A 1 168 ? -0.314 -0.506 -5.255 1.00 91.06 168 GLU A O 1
ATOM 1367 N N . LYS A 1 169 ? -1.293 1.413 -4.603 1.00 89.88 169 LYS A N 1
ATOM 1368 C CA . LYS A 1 169 ? -0.340 2.312 -5.255 1.00 89.88 169 LYS A CA 1
ATOM 1369 C C . LYS A 1 169 ? 0.572 2.968 -4.227 1.00 89.88 169 LYS A C 1
ATOM 1371 O O . LYS A 1 169 ? 0.097 3.683 -3.346 1.00 89.88 169 LYS A O 1
ATOM 1376 N N . GLN A 1 170 ? 1.875 2.831 -4.428 1.00 90.56 170 GLN A N 1
ATOM 1377 C CA . GLN A 1 170 ? 2.911 3.553 -3.698 1.00 90.56 170 GLN A CA 1
ATOM 1378 C C . GLN A 1 170 ? 3.639 4.511 -4.647 1.00 90.56 170 GLN A C 1
ATOM 1380 O O . GLN A 1 170 ? 3.879 4.187 -5.810 1.00 90.56 170 GLN A O 1
ATOM 1385 N N . LEU A 1 171 ? 3.961 5.711 -4.163 1.00 89.44 171 LEU A N 1
ATOM 1386 C CA . LEU A 1 171 ? 4.732 6.719 -4.891 1.00 89.44 171 LEU A CA 1
ATOM 1387 C C . LEU A 1 171 ? 5.966 7.081 -4.071 1.00 89.44 171 LEU A C 1
ATOM 1389 O O . LEU A 1 171 ? 5.843 7.506 -2.924 1.00 89.44 171 LEU A O 1
ATOM 1393 N N . PHE A 1 172 ? 7.125 6.980 -4.708 1.00 88.38 172 PHE A N 1
ATOM 1394 C CA . PHE A 1 172 ? 8.394 7.478 -4.208 1.00 88.38 172 PHE A CA 1
ATOM 1395 C C . PHE A 1 172 ? 8.813 8.692 -5.035 1.00 88.38 172 PHE A C 1
ATOM 1397 O O . PHE A 1 172 ? 9.051 8.574 -6.239 1.00 88.38 172 PHE A O 1
ATOM 1404 N N . ASP A 1 173 ? 8.893 9.854 -4.389 1.00 86.19 173 ASP A N 1
ATOM 1405 C CA . ASP A 1 173 ? 9.555 11.032 -4.947 1.00 86.19 173 ASP A CA 1
ATOM 1406 C C . ASP A 1 173 ? 11.046 10.957 -4.597 1.00 86.19 173 ASP A C 1
ATOM 1408 O O . ASP A 1 173 ? 11.415 10.828 -3.429 1.00 86.19 173 ASP A O 1
ATOM 1412 N N . ILE A 1 174 ? 11.903 11.018 -5.612 1.00 84.94 174 ILE A N 1
ATOM 1413 C CA . ILE A 1 174 ? 13.352 10.902 -5.452 1.00 84.94 174 ILE A CA 1
ATOM 1414 C C . ILE A 1 174 ? 13.942 12.305 -5.399 1.00 84.94 174 ILE A C 1
ATOM 1416 O O . ILE A 1 174 ? 13.882 13.057 -6.378 1.00 84.94 174 ILE A O 1
ATOM 1420 N N . ASN A 1 175 ? 14.522 12.661 -4.252 1.00 82.12 175 ASN A N 1
ATOM 1421 C CA . ASN A 1 175 ? 15.217 13.929 -4.100 1.00 82.12 175 ASN A CA 1
ATOM 1422 C C . ASN A 1 175 ? 16.655 13.801 -4.589 1.00 82.12 175 ASN A C 1
ATOM 1424 O O . ASN A 1 175 ? 17.273 12.743 -4.531 1.00 82.12 175 ASN A O 1
ATOM 1428 N N . TRP A 1 176 ? 17.221 14.917 -5.039 1.00 78.25 176 TRP A N 1
ATOM 1429 C CA . TRP A 1 176 ? 18.599 14.932 -5.523 1.00 78.25 176 TRP A CA 1
ATOM 1430 C C . TRP A 1 176 ? 19.617 14.549 -4.437 1.00 78.25 176 TRP A C 1
ATOM 1432 O O . TRP A 1 176 ? 20.597 13.867 -4.736 1.00 78.25 176 TRP A O 1
ATOM 1442 N N . ASP A 1 177 ? 19.362 14.962 -3.192 1.00 83.88 177 ASP A N 1
ATOM 1443 C CA . ASP A 1 177 ? 20.294 14.816 -2.070 1.00 83.88 177 ASP A CA 1
ATOM 1444 C C . ASP A 1 177 ? 20.403 13.372 -1.551 1.00 83.88 177 ASP A C 1
ATOM 1446 O O . ASP A 1 177 ? 21.471 12.972 -1.090 1.00 83.88 177 ASP A O 1
ATOM 1450 N N . ASP A 1 178 ? 19.331 12.578 -1.652 1.00 83.56 178 ASP A N 1
ATOM 1451 C CA . ASP A 1 178 ? 19.239 11.210 -1.114 1.00 83.56 178 ASP A CA 1
ATOM 1452 C C . ASP A 1 178 ? 19.037 10.134 -2.197 1.00 83.56 178 ASP A C 1
ATOM 1454 O O . ASP A 1 178 ? 18.860 8.956 -1.885 1.00 83.56 178 ASP A O 1
ATOM 1458 N N . ARG A 1 179 ? 19.127 10.505 -3.483 1.00 82.31 179 ARG A N 1
ATOM 1459 C CA . ARG A 1 179 ? 18.706 9.658 -4.612 1.00 82.31 179 ARG A CA 1
ATOM 1460 C C . ARG A 1 179 ? 19.245 8.229 -4.592 1.00 82.31 179 ARG A C 1
ATOM 1462 O O . ARG A 1 179 ? 18.508 7.297 -4.892 1.00 82.31 179 ARG A O 1
ATOM 1469 N N . LYS A 1 180 ? 20.525 8.056 -4.241 1.00 85.81 180 LYS A N 1
ATOM 1470 C CA . LYS A 1 180 ? 21.197 6.748 -4.248 1.00 85.81 180 LYS A CA 1
ATOM 1471 C C . LYS A 1 180 ? 20.658 5.839 -3.152 1.00 85.81 180 LYS A C 1
ATOM 1473 O O . LYS A 1 180 ? 20.422 4.666 -3.402 1.00 85.81 180 LYS A O 1
ATOM 1478 N N . GLU A 1 181 ? 20.457 6.392 -1.960 1.00 88.19 181 GLU A N 1
ATOM 1479 C CA . GLU A 1 181 ? 19.909 5.656 -0.823 1.00 88.19 181 GLU A CA 1
ATOM 1480 C C . GLU A 1 181 ? 18.444 5.297 -1.079 1.00 88.19 181 GLU A C 1
ATOM 1482 O O . GLU A 1 181 ? 18.054 4.146 -0.910 1.00 88.19 181 GLU A O 1
ATOM 1487 N N . THR A 1 182 ? 17.649 6.252 -1.567 1.00 88.31 182 THR A N 1
ATOM 1488 C CA . THR A 1 182 ? 16.239 6.025 -1.898 1.00 88.31 182 THR A CA 1
ATOM 1489 C C . THR A 1 182 ? 16.077 4.949 -2.972 1.00 88.31 182 THR A C 1
ATOM 1491 O O . THR A 1 182 ? 15.254 4.052 -2.808 1.00 88.31 182 THR A O 1
ATOM 1494 N N . VAL A 1 183 ? 16.876 4.987 -4.043 1.00 88.44 183 VAL A N 1
ATOM 1495 C CA . VAL A 1 183 ? 16.829 3.962 -5.097 1.00 88.44 183 VAL A CA 1
ATOM 1496 C C . VAL A 1 183 ? 17.267 2.593 -4.590 1.00 88.44 183 VAL A C 1
ATOM 1498 O O . VAL A 1 183 ? 16.592 1.612 -4.890 1.00 88.44 183 VAL A O 1
ATOM 1501 N N . GLU A 1 184 ? 18.326 2.508 -3.785 1.00 89.88 184 GLU A N 1
ATOM 1502 C CA . GLU A 1 184 ? 18.753 1.230 -3.206 1.00 89.88 184 GLU A CA 1
ATOM 1503 C C . GLU A 1 184 ? 17.680 0.643 -2.278 1.00 89.88 184 GLU A C 1
ATOM 1505 O O . GLU A 1 184 ? 17.369 -0.542 -2.361 1.00 89.88 184 GLU A O 1
ATOM 1510 N N . ASN A 1 185 ? 17.033 1.482 -1.464 1.00 90.81 185 ASN A N 1
ATOM 1511 C CA . ASN A 1 185 ? 15.925 1.059 -0.608 1.00 90.81 185 ASN A CA 1
ATOM 1512 C C . ASN A 1 185 ? 14.732 0.540 -1.426 1.00 90.81 185 ASN A C 1
ATOM 1514 O O . ASN A 1 185 ? 14.145 -0.479 -1.070 1.00 90.81 185 ASN A O 1
ATOM 1518 N N . ILE A 1 186 ? 14.384 1.208 -2.533 1.00 91.56 186 ILE A N 1
ATOM 1519 C CA . ILE A 1 186 ? 13.317 0.757 -3.440 1.00 91.56 186 ILE A CA 1
ATOM 1520 C C . ILE A 1 186 ? 13.678 -0.594 -4.069 1.00 91.56 186 ILE A C 1
ATOM 1522 O O . ILE A 1 186 ? 12.839 -1.491 -4.105 1.00 91.56 186 ILE A O 1
ATOM 1526 N N . ARG A 1 187 ? 14.920 -0.758 -4.542 1.00 91.44 187 ARG A N 1
ATOM 1527 C CA . ARG A 1 187 ? 15.409 -2.015 -5.128 1.00 91.44 187 ARG A CA 1
ATOM 1528 C C . ARG A 1 187 ? 15.342 -3.158 -4.123 1.00 91.44 187 ARG A C 1
ATOM 1530 O O . ARG A 1 187 ? 14.813 -4.218 -4.443 1.00 91.44 187 ARG A O 1
ATOM 1537 N N . GLN A 1 188 ? 15.832 -2.924 -2.909 1.00 91.06 188 GLN A N 1
ATOM 1538 C CA . GLN A 1 188 ? 15.831 -3.924 -1.850 1.00 91.06 188 GLN A CA 1
ATOM 1539 C C . GLN A 1 188 ? 14.402 -4.313 -1.452 1.00 91.06 188 GLN A C 1
ATOM 1541 O O . GLN A 1 188 ? 14.111 -5.495 -1.327 1.00 91.06 188 GLN A O 1
ATOM 1546 N N . MET A 1 189 ? 13.487 -3.346 -1.351 1.00 91.75 189 MET A N 1
ATOM 1547 C CA . MET A 1 189 ? 12.067 -3.604 -1.095 1.00 91.75 189 MET A CA 1
ATOM 1548 C C . MET A 1 189 ? 11.410 -4.432 -2.213 1.00 91.75 189 MET A C 1
ATOM 1550 O O . MET A 1 189 ? 10.653 -5.352 -1.926 1.00 91.75 189 MET A O 1
ATOM 1554 N N . LEU A 1 190 ? 11.706 -4.155 -3.488 1.00 90.38 190 LEU A N 1
ATOM 1555 C CA . LEU A 1 190 ? 11.190 -4.945 -4.617 1.00 90.38 190 LEU A CA 1
ATOM 1556 C C . LEU A 1 190 ? 11.671 -6.404 -4.582 1.00 90.38 190 LEU A C 1
ATOM 1558 O O . LEU A 1 190 ? 10.909 -7.312 -4.907 1.00 90.38 190 LEU A O 1
ATOM 1562 N N . ILE A 1 191 ? 12.905 -6.641 -4.140 1.00 89.62 191 ILE A N 1
ATOM 1563 C CA . ILE A 1 191 ? 13.442 -7.994 -3.951 1.00 89.62 191 ILE A CA 1
ATOM 1564 C C . ILE A 1 191 ? 12.795 -8.670 -2.734 1.00 89.62 191 ILE A C 1
ATOM 1566 O O . ILE A 1 191 ? 12.294 -9.788 -2.844 1.00 89.62 191 ILE A O 1
ATOM 1570 N N . ASP A 1 192 ? 12.795 -8.002 -1.581 1.00 89.12 192 ASP A N 1
ATOM 1571 C CA . ASP A 1 192 ? 12.419 -8.609 -0.301 1.00 89.12 192 ASP A CA 1
ATOM 1572 C C . ASP A 1 192 ? 10.906 -8.822 -0.165 1.00 89.12 192 ASP A C 1
ATOM 1574 O O . ASP A 1 192 ? 10.474 -9.875 0.312 1.00 89.12 192 ASP A O 1
ATOM 1578 N N . ASP A 1 193 ? 10.103 -7.847 -0.598 1.00 87.94 193 ASP A N 1
ATOM 1579 C CA . ASP A 1 193 ? 8.650 -7.859 -0.403 1.00 87.94 193 ASP A CA 1
ATOM 1580 C C . ASP A 1 193 ? 7.896 -8.416 -1.618 1.00 87.94 193 ASP A C 1
ATOM 1582 O O . ASP A 1 193 ? 6.808 -8.979 -1.460 1.00 87.94 193 ASP A O 1
ATOM 1586 N N . TYR A 1 194 ? 8.466 -8.276 -2.821 1.00 86.94 194 TYR A N 1
ATOM 1587 C CA . TYR A 1 194 ? 7.810 -8.642 -4.082 1.00 86.94 194 TYR A CA 1
ATOM 1588 C C . TYR A 1 194 ? 8.535 -9.733 -4.876 1.00 86.94 194 TYR A C 1
ATOM 1590 O O . TYR A 1 194 ? 8.013 -10.158 -5.900 1.00 86.94 194 TYR A O 1
ATOM 1598 N N . GLY A 1 195 ? 9.704 -10.203 -4.428 1.00 86.44 195 GLY A N 1
ATOM 1599 C CA . GLY A 1 195 ? 10.427 -11.293 -5.088 1.00 86.44 195 GLY A CA 1
ATOM 1600 C C . GLY A 1 195 ? 10.988 -10.948 -6.470 1.00 86.44 195 GLY A C 1
ATOM 1601 O O . GLY A 1 195 ? 11.337 -11.864 -7.212 1.00 86.44 195 GLY A O 1
ATOM 1602 N N . CYS A 1 196 ? 11.086 -9.659 -6.822 1.00 88.25 196 CYS A N 1
ATOM 1603 C CA . CYS A 1 196 ? 11.608 -9.227 -8.120 1.00 88.25 196 CYS A CA 1
ATOM 1604 C C . CYS A 1 196 ? 13.061 -9.675 -8.306 1.00 88.25 196 CYS A C 1
ATOM 1606 O O . CYS A 1 196 ? 13.854 -9.657 -7.356 1.00 88.25 196 CYS A O 1
ATOM 1608 N N . THR A 1 197 ? 13.446 -10.019 -9.535 1.00 87.31 197 THR A N 1
ATOM 1609 C CA . THR A 1 197 ? 14.844 -10.365 -9.816 1.00 87.31 197 THR A CA 1
ATOM 1610 C C . THR A 1 197 ? 15.705 -9.108 -9.993 1.00 87.31 197 THR A C 1
ATOM 1612 O O . THR A 1 197 ? 15.197 -8.050 -10.380 1.00 87.31 197 THR A O 1
ATOM 1615 N N . PRO A 1 198 ? 17.025 -9.184 -9.733 1.00 84.88 198 PRO A N 1
ATOM 1616 C CA . PRO A 1 198 ? 17.937 -8.071 -9.986 1.00 84.88 198 PRO A CA 1
ATOM 1617 C C . PRO A 1 198 ? 17.877 -7.543 -11.423 1.00 84.88 198 PRO A C 1
ATOM 1619 O O . PRO A 1 198 ? 18.016 -6.338 -11.611 1.00 84.88 198 PRO A O 1
ATOM 1622 N N . GLU A 1 199 ? 17.651 -8.425 -12.402 1.00 84.75 199 GLU A N 1
ATOM 1623 C CA . GLU A 1 199 ? 17.528 -8.089 -13.824 1.00 84.75 199 GLU A CA 1
ATOM 1624 C C . GLU A 1 199 ? 16.266 -7.264 -14.114 1.00 84.75 199 GLU A C 1
ATOM 1626 O O . GLU A 1 199 ? 16.328 -6.297 -14.868 1.00 84.75 199 GLU A O 1
ATOM 1631 N N . GLU A 1 200 ? 15.131 -7.597 -13.488 1.00 81.44 200 GLU A N 1
ATOM 1632 C CA . GLU A 1 200 ? 13.872 -6.851 -13.651 1.00 81.44 200 GLU A CA 1
ATOM 1633 C C . GLU A 1 200 ? 13.993 -5.408 -13.144 1.00 81.44 200 GLU A C 1
ATOM 1635 O O . GLU A 1 200 ? 13.438 -4.481 -13.732 1.00 81.44 200 GLU A O 1
ATOM 1640 N N . ILE A 1 201 ? 14.760 -5.199 -12.071 1.00 85.50 201 ILE A N 1
ATOM 1641 C CA . ILE A 1 201 ? 14.918 -3.885 -11.437 1.00 85.50 201 ILE A CA 1
ATOM 1642 C C . ILE A 1 201 ? 16.130 -3.094 -11.952 1.00 85.50 201 ILE A C 1
ATOM 1644 O O . ILE A 1 201 ? 16.407 -2.015 -11.422 1.00 85.50 201 ILE A O 1
ATOM 1648 N N . GLU A 1 202 ? 16.861 -3.579 -12.968 1.00 81.06 202 GLU A N 1
ATOM 1649 C CA . GLU A 1 202 ? 18.038 -2.882 -13.521 1.00 81.06 202 GLU A CA 1
ATOM 1650 C C . GLU A 1 202 ? 17.707 -1.466 -13.998 1.00 81.06 202 GLU A C 1
ATOM 1652 O O . GLU A 1 202 ? 18.530 -0.566 -13.848 1.00 81.06 202 GLU A O 1
ATOM 1657 N N . MET A 1 203 ? 16.483 -1.251 -14.482 1.00 74.25 203 MET A N 1
ATOM 1658 C CA . MET A 1 203 ? 15.967 0.046 -14.927 1.00 74.25 203 MET A CA 1
ATOM 1659 C C . MET A 1 203 ? 15.747 1.076 -13.801 1.00 74.25 203 MET A C 1
ATOM 1661 O O . MET A 1 203 ? 15.540 2.260 -14.072 1.00 74.25 203 MET A O 1
ATOM 1665 N N . ILE A 1 204 ? 15.820 0.666 -12.529 1.00 77.19 204 ILE A N 1
ATOM 1666 C CA . ILE A 1 204 ? 15.812 1.576 -11.378 1.00 77.19 204 ILE A CA 1
ATOM 1667 C C . ILE A 1 204 ? 17.263 1.868 -10.977 1.00 77.19 204 ILE A C 1
ATOM 1669 O O . ILE A 1 204 ? 17.871 1.177 -10.152 1.00 77.19 204 ILE A O 1
ATOM 1673 N N . TYR A 1 205 ? 17.826 2.919 -11.566 1.00 71.12 205 TYR A N 1
ATOM 1674 C CA . TYR A 1 205 ? 19.187 3.369 -11.296 1.00 71.12 205 TYR A CA 1
ATOM 1675 C C . TYR A 1 205 ? 19.275 4.897 -11.258 1.00 71.12 205 TYR A C 1
ATOM 1677 O O . TYR A 1 205 ? 18.384 5.616 -11.712 1.00 71.12 205 TYR A O 1
ATOM 1685 N N . THR A 1 206 ? 20.359 5.395 -10.668 1.00 62.12 206 THR A N 1
ATOM 1686 C CA . THR A 1 206 ? 20.726 6.812 -10.701 1.00 62.12 206 THR A CA 1
ATOM 1687 C C . THR A 1 206 ? 22.157 6.886 -11.215 1.00 62.12 206 THR A C 1
ATOM 1689 O O . THR A 1 206 ? 23.073 6.540 -10.461 1.00 62.12 206 THR A O 1
ATOM 1692 N N . ASP A 1 207 ? 22.358 7.284 -12.469 1.00 59.66 207 ASP A N 1
ATOM 1693 C CA . ASP A 1 207 ? 23.706 7.589 -12.975 1.00 59.66 207 ASP A CA 1
ATOM 1694 C C . ASP A 1 207 ? 24.382 8.715 -12.151 1.00 59.66 207 ASP A C 1
ATOM 1696 O O . ASP A 1 207 ? 23.679 9.558 -11.525 1.00 59.66 207 ASP A O 1
#